Protein AF-A0A952NH48-F1 (afdb_monomer)

Structure (mmCI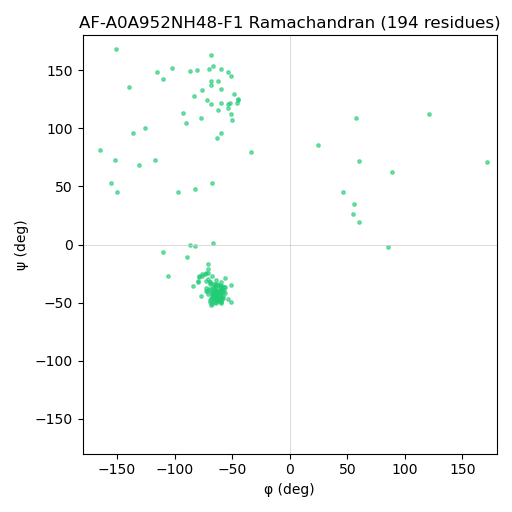F, N/CA/C/O backbone):
data_AF-A0A952NH48-F1
#
_entry.id   AF-A0A952NH48-F1
#
loop_
_atom_site.group_PDB
_atom_site.id
_atom_site.type_symbol
_atom_site.label_atom_id
_atom_site.label_alt_id
_atom_site.label_comp_id
_atom_site.label_asym_id
_atom_site.label_entity_id
_atom_site.label_seq_id
_atom_site.pdbx_PDB_ins_code
_atom_site.Cartn_x
_atom_site.Cartn_y
_atom_site.Cartn_z
_atom_site.occupancy
_atom_site.B_iso_or_equiv
_atom_site.auth_seq_id
_atom_site.auth_comp_id
_atom_site.auth_asym_id
_atom_site.auth_atom_id
_atom_site.pdbx_PDB_model_num
ATOM 1 N N . MET A 1 1 ? -17.814 6.446 13.436 1.00 57.69 1 MET A N 1
ATOM 2 C CA . MET A 1 1 ? -18.203 5.306 14.294 1.00 57.69 1 MET A CA 1
ATOM 3 C C . MET A 1 1 ? -19.293 5.767 15.242 1.00 57.69 1 MET A C 1
ATOM 5 O O . MET A 1 1 ? -19.212 6.907 15.683 1.00 57.69 1 MET A O 1
ATOM 9 N N . SER A 1 2 ? -20.298 4.937 15.534 1.00 69.94 2 SER A N 1
ATOM 10 C CA . SER A 1 2 ? -21.244 5.240 16.615 1.00 69.94 2 SER A CA 1
ATOM 11 C C . SER A 1 2 ? -20.518 5.140 17.962 1.00 69.94 2 SER A C 1
ATOM 13 O O . SER A 1 2 ? -19.718 4.223 18.162 1.00 69.94 2 SER A O 1
ATOM 15 N N . GLY A 1 3 ? -20.757 6.090 18.874 1.00 77.12 3 GLY A N 1
ATOM 16 C CA . GLY A 1 3 ? -20.139 6.093 20.211 1.00 77.12 3 GLY A CA 1
ATOM 17 C C . GLY A 1 3 ? -20.407 4.803 20.995 1.00 77.12 3 GLY A C 1
ATOM 18 O O . GLY A 1 3 ? -19.547 4.331 21.727 1.00 77.12 3 GLY A O 1
ATOM 19 N N . GLU A 1 4 ? -21.539 4.163 20.716 1.00 81.00 4 GLU A N 1
ATOM 20 C CA . GLU A 1 4 ? -21.985 2.919 21.339 1.00 81.00 4 GLU A CA 1
ATOM 21 C C . GLU A 1 4 ? -21.010 1.741 21.147 1.00 81.00 4 GLU A C 1
ATOM 23 O O . GLU A 1 4 ? -20.762 0.982 22.081 1.00 81.00 4 GLU A O 1
ATOM 28 N N . ARG A 1 5 ? -20.385 1.606 19.965 1.00 79.12 5 ARG A N 1
ATOM 29 C CA . ARG A 1 5 ? -19.392 0.538 19.710 1.00 79.12 5 ARG A CA 1
ATOM 30 C C . ARG A 1 5 ? -18.133 0.724 20.546 1.00 79.12 5 ARG A C 1
ATOM 32 O O . ARG A 1 5 ? -17.582 -0.231 21.083 1.00 79.12 5 ARG A O 1
ATOM 39 N N . ARG A 1 6 ? -17.690 1.976 20.675 1.00 78.25 6 ARG A N 1
ATOM 40 C CA . ARG A 1 6 ? -16.521 2.336 21.481 1.00 78.25 6 ARG A CA 1
ATOM 41 C C . ARG A 1 6 ? -16.764 2.018 22.957 1.00 78.25 6 ARG A C 1
ATOM 43 O O . ARG A 1 6 ? -15.888 1.461 23.612 1.00 78.25 6 ARG A O 1
ATOM 50 N N . GLU A 1 7 ? -17.953 2.328 23.467 1.00 78.31 7 GLU A N 1
ATOM 51 C CA . GLU A 1 7 ? -18.324 2.032 24.855 1.00 78.31 7 GLU A CA 1
ATOM 52 C C . GLU A 1 7 ? -18.377 0.523 25.137 1.00 78.31 7 GLU A C 1
ATOM 54 O O . GLU A 1 7 ? -17.861 0.074 26.162 1.00 78.31 7 GLU A O 1
ATOM 59 N N . ARG A 1 8 ? -18.905 -0.292 24.215 1.00 78.94 8 ARG A N 1
ATOM 60 C CA . ARG A 1 8 ? -18.885 -1.764 24.348 1.00 78.94 8 ARG A CA 1
ATOM 61 C C . ARG A 1 8 ? -17.469 -2.350 24.351 1.00 78.94 8 ARG A C 1
ATOM 63 O O . ARG A 1 8 ? -17.152 -3.223 25.161 1.00 78.94 8 ARG A O 1
ATOM 70 N N . PHE A 1 9 ? -16.588 -1.823 23.503 1.00 76.31 9 PHE A N 1
ATOM 71 C CA . PHE A 1 9 ? -15.183 -2.231 23.471 1.00 76.31 9 PHE A CA 1
ATOM 72 C C . PHE A 1 9 ? -14.482 -1.933 24.808 1.00 76.31 9 PHE A C 1
ATOM 74 O O . PHE A 1 9 ? -13.845 -2.805 25.398 1.00 76.31 9 PHE A O 1
ATOM 81 N N . LEU A 1 10 ? -14.662 -0.720 25.340 1.00 77.81 10 LEU A N 1
ATOM 82 C CA . LEU A 1 10 ? -14.049 -0.302 26.606 1.00 77.81 10 LEU A CA 1
ATOM 83 C C . LEU A 1 10 ? -14.627 -1.034 27.824 1.00 77.81 10 LEU A C 1
ATOM 85 O O . LEU A 1 10 ? -13.881 -1.401 28.732 1.00 77.81 10 LEU A O 1
ATOM 89 N N . THR A 1 11 ? -15.937 -1.290 27.850 1.00 79.44 11 THR A N 1
ATOM 90 C CA . THR A 1 11 ? -16.575 -2.053 28.941 1.00 79.44 11 THR A CA 1
ATOM 91 C C . THR A 1 11 ? -16.072 -3.493 29.000 1.00 79.44 11 THR A C 1
ATOM 93 O O . THR A 1 11 ? -15.856 -4.021 30.093 1.00 79.44 11 THR A O 1
ATOM 96 N N . THR A 1 12 ? -15.786 -4.103 27.848 1.00 73.75 12 THR A N 1
ATOM 97 C CA . THR A 1 12 ? -15.197 -5.449 27.763 1.00 73.75 12 THR A CA 1
ATOM 98 C C . THR A 1 12 ? -13.788 -5.512 28.362 1.00 73.75 12 THR A C 1
ATOM 100 O O . THR A 1 12 ? -13.406 -6.539 28.932 1.00 73.75 12 THR A O 1
ATOM 103 N N . LEU A 1 13 ? -13.039 -4.407 28.296 1.00 70.19 13 LEU A N 1
ATOM 104 C CA . LEU A 1 13 ? -11.667 -4.292 28.797 1.00 70.19 13 LEU A CA 1
ATOM 105 C C . LEU A 1 13 ? -11.558 -3.914 30.281 1.00 70.19 13 LEU A C 1
ATOM 107 O O . LEU A 1 13 ? -10.442 -3.816 30.777 1.00 70.19 13 LEU A O 1
ATOM 111 N N . LYS A 1 14 ? -12.695 -3.725 30.972 1.00 63.16 14 LYS A N 1
ATOM 112 C CA . LYS A 1 14 ? -12.858 -3.503 32.424 1.00 63.16 14 LYS A CA 1
ATOM 113 C C . LYS A 1 14 ? -11.607 -2.919 33.106 1.00 63.16 14 LYS A C 1
ATOM 115 O O . LYS A 1 14 ? -10.785 -3.645 33.654 1.00 63.16 14 LYS A O 1
ATOM 120 N N . ALA A 1 15 ? -11.496 -1.591 33.076 1.00 55.41 15 ALA A N 1
ATOM 121 C CA . ALA A 1 15 ? -10.357 -0.833 33.588 1.00 55.41 15 ALA A CA 1
ATOM 122 C C . ALA A 1 15 ? -10.101 -1.064 35.092 1.00 55.41 15 ALA A C 1
ATOM 124 O O . ALA A 1 15 ? -10.692 -0.401 35.944 1.00 55.41 15 ALA A O 1
ATOM 125 N N . ALA A 1 16 ? -9.192 -1.982 35.419 1.00 56.06 16 ALA A N 1
ATOM 126 C CA . ALA A 1 16 ? -8.424 -1.916 36.658 1.00 56.06 16 ALA A CA 1
ATOM 127 C C . ALA A 1 16 ? -7.270 -0.920 36.454 1.00 56.06 16 ALA A C 1
ATOM 129 O O . ALA A 1 16 ? -6.847 -0.715 35.325 1.00 56.06 16 ALA A O 1
ATOM 130 N N . GLU A 1 17 ? -6.823 -0.251 37.515 1.00 64.19 17 GLU A N 1
ATOM 131 C CA . GLU A 1 17 ? -5.831 0.840 37.570 1.00 64.19 17 GLU A CA 1
ATOM 132 C C . GLU A 1 17 ? -4.680 0.785 36.535 1.00 64.19 17 GLU A C 1
ATOM 134 O O . GLU A 1 17 ? -3.556 0.407 36.843 1.00 64.19 17 GLU A O 1
ATOM 139 N N . MET A 1 18 ? -4.942 1.213 35.295 1.00 74.69 18 MET A N 1
ATOM 140 C CA . MET A 1 18 ? -3.908 1.260 34.256 1.00 74.69 18 MET A CA 1
ATOM 141 C C . MET A 1 18 ? -3.131 2.579 34.301 1.00 74.69 18 MET A C 1
ATOM 143 O O . MET A 1 18 ? -3.742 3.616 34.616 1.00 74.69 18 MET A O 1
ATOM 147 N N . PRO A 1 19 ? -1.841 2.573 33.907 1.00 84.00 19 PRO A N 1
ATOM 148 C CA . PRO A 1 19 ? -1.060 3.788 33.706 1.00 84.00 19 PRO A CA 1
ATOM 149 C C . PRO A 1 19 ? -1.759 4.770 32.746 1.00 84.00 19 PRO A C 1
ATOM 151 O O . PRO A 1 19 ? -2.456 4.341 31.820 1.00 84.00 19 PRO A O 1
ATOM 154 N N . PRO A 1 20 ? -1.577 6.092 32.921 1.00 85.00 20 PRO A N 1
ATOM 155 C CA . PRO A 1 20 ? -2.252 7.103 32.103 1.00 85.00 20 PRO A CA 1
ATOM 156 C C . PRO A 1 20 ? -1.936 6.971 30.606 1.00 85.00 20 PRO A C 1
ATOM 158 O O . PRO A 1 20 ? -2.824 7.164 29.776 1.00 85.00 20 PRO A O 1
ATOM 161 N N . ASP A 1 21 ? -0.710 6.583 30.256 1.00 87.44 21 ASP A N 1
ATOM 162 C CA . ASP A 1 21 ? -0.301 6.388 28.860 1.00 87.44 21 ASP A CA 1
ATOM 163 C C . ASP A 1 21 ? -0.969 5.162 28.231 1.00 87.44 21 ASP A C 1
ATOM 165 O O . ASP A 1 21 ? -1.420 5.209 27.087 1.00 87.44 21 ASP A O 1
ATOM 169 N N . THR A 1 22 ? -1.119 4.084 29.001 1.00 85.69 22 THR A N 1
ATOM 170 C CA . THR A 1 22 ? -1.831 2.880 28.567 1.00 85.69 22 THR A CA 1
ATOM 171 C C . THR A 1 22 ? -3.310 3.178 28.337 1.00 85.69 22 THR A C 1
ATOM 173 O O . THR A 1 22 ? -3.876 2.732 27.344 1.00 85.69 22 THR A O 1
ATOM 176 N N . ARG A 1 23 ? -3.937 4.002 29.190 1.00 84.88 23 ARG A N 1
ATOM 177 C CA . ARG A 1 23 ? -5.329 4.439 28.980 1.00 84.88 23 ARG A CA 1
ATOM 178 C C . ARG A 1 23 ? -5.497 5.222 27.683 1.00 84.88 23 ARG A C 1
ATOM 180 O O . ARG A 1 23 ? -6.436 4.948 26.945 1.00 84.88 23 ARG A O 1
ATOM 187 N N . ARG A 1 24 ? -4.583 6.150 27.382 1.00 88.06 24 ARG A N 1
ATOM 188 C CA . ARG A 1 24 ? -4.604 6.901 26.115 1.00 88.06 24 ARG A CA 1
ATOM 189 C C . ARG A 1 24 ? -4.501 5.971 24.913 1.00 88.06 24 ARG A C 1
ATOM 191 O O . ARG A 1 24 ? -5.313 6.076 24.002 1.00 88.06 24 ARG A O 1
ATOM 198 N N . LEU A 1 25 ? -3.573 5.015 24.952 1.00 89.12 25 LEU A N 1
ATOM 199 C CA . LEU A 1 25 ? -3.439 4.018 23.891 1.00 89.12 25 LEU A CA 1
ATOM 200 C C . LEU A 1 25 ? -4.721 3.187 23.726 1.00 89.12 25 LEU A C 1
ATOM 202 O O . LEU A 1 25 ? -5.163 2.947 22.608 1.00 89.12 25 LEU A O 1
ATOM 206 N N . LEU A 1 26 ? -5.352 2.767 24.824 1.00 87.06 26 LEU A N 1
ATOM 207 C CA . LEU A 1 26 ? -6.620 2.037 24.765 1.00 87.06 26 LEU A CA 1
ATOM 208 C C . LEU A 1 26 ? -7.760 2.881 24.204 1.00 87.06 26 LEU A C 1
ATOM 210 O O . LEU A 1 26 ? -8.604 2.359 23.480 1.00 87.06 26 LEU A O 1
ATOM 214 N N . GLU A 1 27 ? -7.796 4.176 24.506 1.00 88.38 27 GLU A N 1
ATOM 215 C CA . GLU A 1 27 ? -8.758 5.090 23.904 1.00 88.38 27 GLU A CA 1
ATOM 216 C C . GLU A 1 27 ? -8.534 5.223 22.396 1.00 88.38 27 GLU A C 1
ATOM 218 O O . GLU A 1 27 ? -9.507 5.141 21.643 1.00 88.38 27 GLU A O 1
ATOM 223 N N . GLU A 1 28 ? -7.281 5.352 21.955 1.00 90.12 28 GLU A N 1
ATOM 224 C CA . GLU A 1 28 ? -6.901 5.380 20.538 1.00 90.12 28 GLU A CA 1
ATOM 225 C C . GLU A 1 28 ? -7.309 4.087 19.824 1.00 90.12 28 GLU A C 1
ATOM 227 O O . GLU A 1 28 ? -8.022 4.140 18.820 1.00 90.12 28 GLU A O 1
ATOM 232 N N . ILE A 1 29 ? -6.958 2.926 20.388 1.00 90.88 29 ILE A N 1
ATOM 233 C CA . ILE A 1 29 ? -7.359 1.614 19.864 1.00 90.88 29 ILE A CA 1
ATOM 234 C C . ILE A 1 29 ? -8.887 1.516 19.835 1.00 90.88 29 ILE A C 1
ATOM 236 O O . ILE A 1 29 ? -9.468 1.200 18.804 1.00 90.88 29 ILE A O 1
ATOM 240 N N . SER A 1 30 ? -9.587 1.864 20.916 1.00 88.38 30 SER A N 1
ATOM 241 C CA . SER A 1 30 ? -11.056 1.801 20.953 1.00 88.38 30 SER A CA 1
ATOM 242 C C . SER A 1 30 ? -11.713 2.684 19.886 1.00 88.38 30 SER A C 1
ATOM 244 O O . SER A 1 30 ? -12.761 2.324 19.349 1.00 88.38 30 SER A O 1
ATOM 246 N N . ALA A 1 31 ? -11.096 3.816 19.541 1.00 88.69 31 ALA A N 1
ATOM 247 C CA . ALA A 1 31 ? -11.587 4.725 18.515 1.00 88.69 31 ALA A CA 1
ATOM 248 C C . ALA A 1 31 ? -11.249 4.257 17.087 1.00 88.69 31 ALA A C 1
ATOM 250 O O . ALA A 1 31 ? -12.022 4.536 16.170 1.00 88.69 31 ALA A O 1
ATOM 251 N N . GLY A 1 32 ? -10.121 3.561 16.902 1.00 89.38 32 GLY A N 1
ATOM 252 C CA . GLY A 1 32 ? -9.565 3.186 15.597 1.00 89.38 32 GLY A CA 1
ATOM 253 C C . GLY A 1 32 ? -9.610 1.697 15.239 1.00 89.38 32 GLY A C 1
ATOM 254 O O . GLY A 1 32 ? -9.320 1.352 14.100 1.00 89.38 32 GLY A O 1
ATOM 255 N N . HIS A 1 33 ? -10.010 0.807 16.150 1.00 90.12 33 HIS A N 1
ATOM 256 C CA . HIS A 1 33 ? -9.808 -0.640 16.004 1.00 90.12 33 HIS A CA 1
ATOM 257 C C . HIS A 1 33 ? -10.410 -1.243 14.727 1.00 90.12 33 HIS A C 1
ATOM 259 O O . HIS A 1 33 ? -9.801 -2.100 14.094 1.00 90.12 33 HIS A O 1
ATOM 265 N N . LEU A 1 34 ? -11.601 -0.798 14.310 1.00 90.62 34 LEU A N 1
ATOM 266 C CA . LEU A 1 34 ? -12.203 -1.268 13.058 1.00 90.62 34 LEU A CA 1
ATOM 267 C C . LEU A 1 34 ? -11.438 -0.768 11.828 1.00 90.62 34 LEU A C 1
ATOM 269 O O . LEU A 1 34 ? -11.374 -1.485 10.830 1.00 90.62 34 LEU A O 1
ATOM 273 N N . ASP A 1 35 ? -10.871 0.438 11.880 1.00 90.19 35 ASP A N 1
ATOM 274 C CA . ASP A 1 35 ? -10.038 0.965 10.795 1.00 90.19 35 ASP A CA 1
ATOM 275 C C . ASP A 1 35 ? -8.755 0.134 10.681 1.00 90.19 35 ASP A C 1
ATOM 277 O O . ASP A 1 35 ? -8.440 -0.340 9.593 1.00 90.19 35 ASP A O 1
ATOM 281 N N . ASP A 1 36 ? -8.096 -0.165 11.804 1.00 90.75 36 ASP A N 1
ATOM 282 C CA . ASP A 1 36 ? -6.898 -1.015 11.841 1.00 90.75 36 ASP A CA 1
ATOM 283 C C . ASP A 1 36 ? -7.150 -2.400 11.222 1.00 90.75 36 ASP A C 1
ATOM 285 O O . ASP A 1 36 ? -6.339 -2.901 10.439 1.00 90.75 36 ASP A O 1
ATOM 289 N N . LEU A 1 37 ? -8.305 -3.007 11.518 1.00 89.94 37 LEU A N 1
ATOM 290 C CA . LEU A 1 37 ? -8.676 -4.317 10.979 1.00 89.94 37 LEU A CA 1
ATOM 291 C C . LEU A 1 37 ? -9.046 -4.252 9.487 1.00 89.94 37 LEU A C 1
ATOM 293 O O . LEU A 1 37 ? -8.689 -5.142 8.717 1.00 89.94 37 LEU A O 1
ATOM 297 N N . THR A 1 38 ? -9.767 -3.218 9.045 1.00 87.88 38 THR A N 1
ATOM 298 C CA . THR A 1 38 ? -10.433 -3.236 7.727 1.00 87.88 38 THR A CA 1
ATOM 299 C C . THR A 1 38 ? -9.763 -2.378 6.653 1.00 87.88 38 THR A C 1
ATOM 301 O O . THR A 1 38 ? -9.842 -2.709 5.464 1.00 87.88 38 THR A O 1
ATOM 304 N N . ARG A 1 39 ? -9.051 -1.305 7.018 1.00 83.19 39 ARG A N 1
ATOM 305 C CA . ARG A 1 39 ? -8.525 -0.304 6.072 1.00 83.19 39 ARG A CA 1
ATOM 306 C C . ARG A 1 39 ? -7.554 -0.883 5.054 1.00 83.19 39 ARG A C 1
ATOM 308 O O . ARG A 1 39 ? -7.591 -0.514 3.878 1.00 83.19 39 ARG A O 1
ATOM 315 N N . HIS A 1 40 ? -6.697 -1.805 5.482 1.00 79.06 40 HIS A N 1
ATOM 316 C CA . HIS A 1 40 ? -5.682 -2.416 4.620 1.00 79.06 40 HIS A CA 1
ATOM 317 C C . HIS A 1 40 ? -6.268 -3.402 3.606 1.00 79.06 40 HIS A C 1
ATOM 319 O O . HIS A 1 40 ? -5.694 -3.609 2.535 1.00 79.06 40 HIS A O 1
ATOM 325 N N . LEU A 1 41 ? -7.433 -3.966 3.916 1.00 77.25 41 LEU A N 1
ATOM 326 C CA . LEU A 1 41 ? -8.074 -4.983 3.097 1.00 77.25 41 LEU A CA 1
ATOM 327 C C . LEU A 1 41 ? -8.736 -4.387 1.850 1.00 77.25 41 LEU A C 1
ATOM 329 O O . LEU A 1 41 ? -8.855 -5.059 0.829 1.00 77.25 41 LEU A O 1
ATOM 333 N N . GLY A 1 42 ? -9.158 -3.117 1.900 1.00 72.31 42 GLY A N 1
ATOM 334 C CA . GLY A 1 42 ? -9.993 -2.532 0.844 1.00 72.31 42 GLY A CA 1
ATOM 335 C C . GLY A 1 42 ? -11.331 -3.267 0.673 1.00 72.31 42 GLY A C 1
ATOM 336 O O . GLY A 1 42 ? -11.956 -3.174 -0.383 1.00 72.31 42 GLY A O 1
ATOM 337 N N . LEU A 1 43 ? -11.732 -4.013 1.703 1.00 76.50 43 LEU A N 1
ATOM 338 C CA . LEU A 1 43 ? -12.936 -4.825 1.775 1.00 76.50 43 LEU A CA 1
ATOM 339 C C . LEU A 1 43 ? -13.997 -4.092 2.597 1.00 76.50 43 LEU A C 1
ATOM 341 O O . LEU A 1 43 ? -13.670 -3.293 3.475 1.00 76.50 43 LEU A O 1
ATOM 345 N N . ARG A 1 44 ? -15.273 -4.357 2.307 1.00 78.50 44 ARG A N 1
ATOM 346 C CA . ARG A 1 44 ? -16.401 -3.867 3.106 1.00 78.50 44 ARG A CA 1
ATOM 347 C C . ARG A 1 44 ? -17.032 -5.044 3.835 1.00 78.50 44 ARG A C 1
ATOM 349 O O . ARG A 1 44 ? -17.108 -6.140 3.289 1.00 78.50 44 ARG A O 1
ATOM 356 N N . PHE A 1 45 ? -17.466 -4.800 5.060 1.00 84.81 45 PHE A N 1
ATOM 357 C CA . PHE A 1 45 ? -18.194 -5.759 5.882 1.00 84.81 45 PHE A CA 1
ATOM 358 C C . PHE A 1 45 ? -19.603 -5.221 6.116 1.00 84.81 45 PHE A C 1
ATOM 360 O O . PHE A 1 45 ? -19.789 -3.998 6.175 1.00 84.81 45 PHE A O 1
ATOM 367 N N . ALA A 1 46 ? -20.578 -6.120 6.244 1.00 84.44 46 ALA A N 1
ATOM 368 C CA . ALA A 1 46 ? -21.943 -5.742 6.576 1.00 84.44 46 ALA A CA 1
ATOM 369 C C . ALA A 1 46 ? -21.973 -5.009 7.927 1.00 84.44 46 ALA A C 1
ATOM 371 O O . ALA A 1 46 ? -21.148 -5.257 8.808 1.00 84.44 46 ALA A O 1
ATOM 372 N N . ALA A 1 47 ? -22.940 -4.109 8.124 1.00 82.12 47 ALA A N 1
ATOM 373 C CA . ALA A 1 47 ? -23.017 -3.324 9.357 1.00 82.12 47 ALA A CA 1
ATOM 374 C C . ALA A 1 47 ? -23.102 -4.201 10.621 1.00 82.12 47 ALA A C 1
ATOM 376 O O . ALA A 1 47 ? -22.472 -3.848 11.616 1.00 82.12 47 ALA A O 1
ATOM 377 N N . GLY A 1 48 ? -23.814 -5.336 10.546 1.00 82.06 48 GLY A N 1
ATOM 378 C CA . GLY A 1 48 ? -23.918 -6.316 11.633 1.00 82.06 48 GLY A CA 1
ATOM 379 C C . GLY A 1 48 ? -22.644 -7.138 11.855 1.00 82.06 48 GLY A C 1
ATOM 380 O O . GLY A 1 48 ? -22.317 -7.451 12.997 1.00 82.06 48 GLY A O 1
ATOM 381 N N . ASP A 1 49 ? -21.869 -7.407 10.800 1.00 87.38 49 ASP A N 1
ATOM 382 C CA . ASP A 1 49 ? -20.569 -8.078 10.928 1.00 87.38 49 ASP A CA 1
ATOM 383 C C . ASP A 1 49 ? -19.547 -7.174 11.617 1.00 87.38 49 ASP A C 1
ATOM 385 O O . ASP A 1 49 ? -18.698 -7.662 12.351 1.00 87.38 49 ASP A O 1
ATOM 389 N N . LEU A 1 50 ? -19.631 -5.852 11.423 1.00 87.88 50 LEU A N 1
ATOM 390 C CA . LEU A 1 50 ? -18.742 -4.898 12.094 1.00 87.88 50 LEU A CA 1
ATOM 391 C C . LEU A 1 50 ? -18.941 -4.872 13.613 1.00 87.88 50 LEU A C 1
ATOM 393 O O . LEU A 1 50 ? -17.973 -4.653 14.338 1.00 87.88 50 LEU A O 1
ATOM 397 N N . ASP A 1 51 ? -20.169 -5.077 14.091 1.00 88.12 51 ASP A N 1
ATOM 398 C CA . ASP A 1 51 ? -20.449 -5.184 15.526 1.00 88.12 51 ASP A CA 1
ATOM 399 C C . ASP A 1 51 ? -19.851 -6.480 16.091 1.00 88.12 51 ASP A C 1
ATOM 401 O O . ASP A 1 51 ? -19.057 -6.436 17.028 1.00 88.12 51 ASP A O 1
ATOM 405 N N . ALA A 1 52 ? -20.115 -7.618 15.441 1.00 89.69 52 ALA A N 1
ATOM 406 C CA . ALA A 1 52 ? -19.540 -8.905 15.831 1.00 89.69 52 ALA A CA 1
ATOM 407 C C . ALA A 1 52 ? -18.000 -8.926 15.743 1.00 89.69 52 ALA A C 1
ATOM 409 O O . ALA A 1 52 ? -17.330 -9.546 16.571 1.00 89.69 52 ALA A O 1
ATOM 410 N N . LEU A 1 53 ? -17.428 -8.225 14.761 1.00 91.25 53 LEU A N 1
ATOM 411 C CA . LEU A 1 53 ? -15.988 -8.056 14.602 1.00 91.25 53 LEU A CA 1
ATOM 412 C C . LEU A 1 53 ? -15.391 -7.221 15.739 1.00 91.25 53 LEU A C 1
ATOM 414 O O . LEU A 1 53 ? -14.332 -7.574 16.253 1.00 91.25 53 LEU A O 1
ATOM 418 N N . SER A 1 54 ? -16.062 -6.135 16.133 1.00 90.56 54 SER A N 1
ATOM 419 C CA . SER A 1 54 ? -15.658 -5.292 17.265 1.00 90.56 54 SER A CA 1
ATOM 420 C C . SER A 1 54 ? -15.646 -6.094 18.568 1.00 90.56 54 SER A C 1
ATOM 422 O O . SER A 1 54 ? -14.638 -6.097 19.279 1.00 90.56 54 SER A O 1
ATOM 424 N N . ASP A 1 55 ? -16.711 -6.857 18.825 1.00 90.00 55 ASP A N 1
ATOM 425 C CA . ASP A 1 55 ? -16.834 -7.700 20.015 1.00 90.00 55 ASP A CA 1
ATOM 426 C C . ASP A 1 55 ? -15.767 -8.807 20.032 1.00 90.00 55 ASP A C 1
ATOM 428 O O . ASP A 1 55 ? -15.114 -9.042 21.055 1.00 90.00 55 ASP A O 1
ATOM 432 N N . ARG A 1 56 ? -15.525 -9.461 18.885 1.00 92.25 56 ARG A N 1
ATOM 433 C CA . ARG A 1 56 ? -14.476 -10.481 18.773 1.00 92.25 56 ARG A CA 1
ATOM 434 C C . ARG A 1 56 ? -13.090 -9.881 18.974 1.00 92.25 56 ARG A C 1
ATOM 436 O O . ARG A 1 56 ? -12.300 -10.456 19.714 1.00 92.25 56 ARG A O 1
ATOM 443 N N . ALA A 1 57 ? -12.804 -8.726 18.376 1.00 92.88 57 ALA A N 1
ATOM 444 C CA . ALA A 1 57 ? -11.528 -8.040 18.539 1.00 92.88 57 ALA A CA 1
ATOM 445 C C . ALA A 1 57 ? -11.276 -7.643 20.000 1.00 92.88 57 ALA A C 1
ATOM 447 O O . ALA A 1 57 ? -10.163 -7.821 20.489 1.00 92.88 57 ALA A O 1
ATOM 448 N N . ALA A 1 58 ? -12.300 -7.165 20.715 1.00 90.31 58 ALA A N 1
ATOM 449 C CA . ALA A 1 58 ? -12.200 -6.853 22.140 1.00 90.31 58 ALA A CA 1
ATOM 450 C C . ALA A 1 58 ? -11.863 -8.098 22.979 1.00 90.31 58 ALA A C 1
ATOM 452 O O . ALA A 1 58 ? -11.025 -8.035 23.879 1.00 90.31 58 ALA A O 1
ATOM 453 N N . LEU A 1 59 ? -12.491 -9.236 22.668 1.00 91.00 59 LEU A N 1
ATOM 454 C CA . LEU A 1 59 ? -12.259 -10.505 23.356 1.00 91.00 59 LEU A CA 1
ATOM 455 C C . LEU A 1 59 ? -10.850 -11.053 23.092 1.00 91.00 59 LEU A C 1
ATOM 457 O O . LEU A 1 59 ? -10.125 -11.350 24.037 1.00 91.00 59 LEU A O 1
ATOM 461 N N . GLU A 1 60 ? -10.445 -11.107 21.826 1.00 92.12 60 GLU A N 1
ATOM 462 C CA . GLU A 1 60 ? -9.113 -11.536 21.382 1.00 92.12 60 GLU A CA 1
ATOM 463 C C . GLU A 1 60 ? -8.003 -10.648 21.958 1.00 92.12 60 GLU A C 1
ATOM 465 O O . GLU A 1 60 ? -6.913 -11.122 22.290 1.00 92.12 60 GLU A O 1
ATOM 470 N N . PHE A 1 61 ? -8.275 -9.349 22.086 1.00 92.56 61 PHE A N 1
ATOM 471 C CA . PHE A 1 61 ? -7.356 -8.405 22.699 1.00 92.56 61 PHE A CA 1
ATOM 472 C C . PHE A 1 61 ? -7.233 -8.648 24.201 1.00 92.56 61 PHE A C 1
ATOM 474 O O . PHE A 1 61 ? -6.121 -8.785 24.703 1.00 92.56 61 PHE A O 1
ATOM 481 N N . ARG A 1 62 ? -8.360 -8.802 24.905 1.00 88.88 62 ARG A N 1
ATOM 482 C CA . ARG A 1 62 ? -8.381 -9.116 26.338 1.00 88.88 62 ARG A CA 1
ATOM 483 C C . ARG A 1 62 ? -7.648 -10.417 26.664 1.00 88.88 62 ARG A C 1
ATOM 485 O O . ARG A 1 62 ? -6.947 -10.467 27.664 1.00 88.88 62 ARG A O 1
ATOM 492 N N . GLU A 1 63 ? -7.801 -11.452 25.841 1.00 90.00 63 GLU A N 1
ATOM 493 C CA . GLU A 1 63 ? -7.117 -12.740 26.034 1.00 90.00 63 GLU A CA 1
ATOM 494 C C . GLU A 1 63 ? -5.598 -12.655 25.836 1.00 90.00 63 GLU A C 1
ATOM 496 O O . GLU A 1 63 ? -4.859 -13.437 26.429 1.00 90.00 63 GLU A O 1
ATOM 501 N N . ARG A 1 64 ? -5.121 -11.702 25.025 1.00 91.06 64 ARG A N 1
ATOM 502 C CA . ARG A 1 64 ? -3.687 -11.480 24.780 1.00 91.06 64 ARG A CA 1
ATOM 503 C C . ARG A 1 64 ? -3.038 -10.515 25.766 1.00 91.06 64 ARG A C 1
ATOM 505 O O . ARG A 1 64 ? -1.814 -10.406 25.767 1.00 91.06 64 ARG A O 1
ATOM 512 N N . LEU A 1 65 ? -3.817 -9.817 26.592 1.00 88.62 65 LEU A N 1
ATOM 513 C CA . LEU A 1 65 ? -3.255 -8.964 27.630 1.00 88.62 65 LEU A CA 1
ATOM 514 C C . LEU A 1 65 ? -2.662 -9.836 28.750 1.00 88.62 65 LEU A C 1
ATOM 516 O O . LEU A 1 65 ? -3.376 -10.654 29.329 1.00 88.62 65 LEU A O 1
ATOM 520 N N . PRO A 1 66 ? -1.372 -9.667 29.089 1.00 82.19 66 PRO A N 1
ATOM 521 C CA . PRO A 1 66 ? -0.698 -10.520 30.070 1.00 82.19 66 PRO A CA 1
ATOM 522 C C . PRO A 1 66 ? -1.173 -10.268 31.506 1.00 82.19 66 PRO A C 1
ATOM 524 O O . PRO A 1 66 ? -0.999 -11.117 32.380 1.00 82.19 66 PRO A O 1
ATOM 527 N N . SER A 1 67 ? -1.756 -9.098 31.774 1.00 80.25 67 SER A N 1
ATOM 528 C CA . SER A 1 67 ? -2.230 -8.709 33.098 1.00 80.25 67 SER A CA 1
ATOM 529 C C . SER A 1 67 ? -3.418 -7.747 33.012 1.00 80.25 67 SER A C 1
ATOM 531 O O . SER A 1 67 ? -3.726 -7.199 31.954 1.00 80.25 67 SER A O 1
ATOM 533 N N . ALA A 1 68 ? -4.082 -7.520 34.149 1.00 75.19 68 ALA A N 1
ATOM 534 C CA . ALA A 1 68 ? -5.174 -6.550 34.265 1.00 75.19 68 ALA A CA 1
ATOM 535 C C . ALA A 1 68 ? -4.704 -5.081 34.191 1.00 75.19 68 ALA A C 1
ATOM 537 O O . ALA A 1 68 ? -5.525 -4.192 33.972 1.00 75.19 68 ALA A O 1
ATOM 538 N N . ALA A 1 69 ? -3.404 -4.829 34.372 1.00 80.06 69 ALA A N 1
ATOM 539 C CA . ALA A 1 69 ? -2.780 -3.512 34.286 1.00 80.06 69 ALA A CA 1
ATOM 540 C C . ALA A 1 69 ? -1.534 -3.600 33.385 1.00 80.06 69 ALA A C 1
ATOM 542 O O . ALA A 1 69 ? -0.407 -3.533 33.882 1.00 80.06 69 ALA A O 1
ATOM 543 N N . PRO A 1 70 ? -1.727 -3.819 32.072 1.00 83.62 70 PRO A N 1
ATOM 544 C CA . PRO A 1 70 ? -0.624 -4.016 31.146 1.00 83.62 70 PRO A CA 1
ATOM 545 C C . PRO A 1 70 ? 0.196 -2.735 30.997 1.00 83.62 70 PRO A C 1
ATOM 547 O O . PRO A 1 70 ? -0.321 -1.622 31.137 1.00 83.62 70 PRO A O 1
ATOM 550 N N . SER A 1 71 ? 1.473 -2.884 30.662 1.00 89.06 71 SER A N 1
ATOM 551 C CA . SER A 1 71 ? 2.266 -1.745 30.201 1.00 89.06 71 SER A CA 1
ATOM 552 C C . SER A 1 71 ? 1.787 -1.268 28.821 1.00 89.06 71 SER A C 1
ATOM 554 O O . SER A 1 71 ? 1.087 -1.973 28.089 1.00 89.06 71 SER A O 1
ATOM 556 N N . THR A 1 72 ? 2.167 -0.050 28.430 1.00 89.56 72 THR A N 1
ATOM 557 C CA . THR A 1 72 ? 1.833 0.492 27.102 1.00 89.56 72 THR A CA 1
ATOM 558 C C . THR A 1 72 ? 2.380 -0.381 25.969 1.00 89.56 72 THR A C 1
ATOM 560 O O . THR A 1 72 ? 1.697 -0.575 24.964 1.00 89.56 72 THR A O 1
ATOM 563 N N . ASP A 1 73 ? 3.583 -0.935 26.133 1.00 91.06 73 ASP A N 1
ATOM 564 C CA . ASP A 1 73 ? 4.197 -1.797 25.122 1.00 91.06 73 ASP A CA 1
ATOM 565 C C . ASP A 1 73 ? 3.508 -3.163 25.050 1.00 91.06 73 ASP A C 1
ATOM 567 O O . ASP A 1 73 ? 3.216 -3.628 23.951 1.00 91.06 73 ASP A O 1
ATOM 571 N N . GLU A 1 74 ? 3.130 -3.747 26.191 1.00 91.00 74 GLU A N 1
ATOM 572 C CA . GLU A 1 74 ? 2.337 -4.984 26.240 1.00 91.00 74 GLU A CA 1
ATOM 573 C C . GLU A 1 74 ? 0.974 -4.813 25.561 1.00 91.00 74 GLU A C 1
ATOM 575 O O . GLU A 1 74 ? 0.558 -5.655 24.766 1.00 91.00 74 GLU A O 1
ATOM 580 N N . ALA A 1 75 ? 0.283 -3.700 25.825 1.00 90.19 75 ALA A N 1
ATOM 581 C CA . ALA A 1 75 ? -0.989 -3.394 25.180 1.00 90.19 75 ALA A CA 1
ATOM 582 C C . ALA A 1 75 ? -0.824 -3.204 23.662 1.00 90.19 75 ALA A C 1
ATOM 584 O O . ALA A 1 75 ? -1.646 -3.683 22.879 1.00 90.19 75 ALA A O 1
ATOM 585 N N . ARG A 1 76 ? 0.255 -2.550 23.219 1.00 93.25 76 ARG A N 1
ATOM 586 C CA . ARG A 1 76 ? 0.550 -2.385 21.789 1.00 93.25 76 ARG A CA 1
ATOM 587 C C . ARG A 1 76 ? 0.869 -3.719 21.116 1.00 93.25 76 ARG A C 1
ATOM 589 O O . ARG A 1 76 ? 0.386 -3.975 20.011 1.00 93.25 76 ARG A O 1
ATOM 596 N N . GLU A 1 77 ? 1.673 -4.559 21.757 1.00 95.19 77 GLU A N 1
ATOM 597 C CA . GLU A 1 77 ? 2.039 -5.879 21.247 1.00 95.19 77 GLU A CA 1
ATOM 598 C C . GLU A 1 77 ? 0.813 -6.791 21.152 1.00 95.19 77 GLU A C 1
ATOM 600 O O . GLU A 1 77 ? 0.571 -7.384 20.097 1.00 95.19 77 GLU A O 1
ATOM 605 N N . ALA A 1 78 ? -0.018 -6.825 22.197 1.00 94.12 78 ALA A N 1
ATOM 606 C CA . ALA A 1 78 ? -1.268 -7.572 22.201 1.00 94.12 78 ALA A CA 1
ATOM 607 C C . ALA A 1 78 ? -2.193 -7.120 21.060 1.00 94.12 78 ALA A C 1
ATOM 609 O O . ALA A 1 78 ? -2.698 -7.966 20.319 1.00 94.12 78 ALA A O 1
ATOM 610 N N . TRP A 1 79 ? -2.357 -5.807 20.850 1.00 95.25 79 TRP A N 1
ATOM 611 C CA . TRP A 1 79 ? -3.188 -5.274 19.763 1.00 95.25 79 TRP A CA 1
ATOM 612 C C . TRP A 1 79 ? -2.638 -5.640 18.382 1.00 95.25 79 TRP A C 1
ATOM 614 O O . TRP A 1 79 ? -3.365 -6.138 17.522 1.00 95.25 79 TRP A O 1
ATOM 624 N N . THR A 1 80 ? -1.328 -5.486 18.190 1.00 94.88 80 THR A N 1
ATOM 625 C CA . THR A 1 80 ? -0.646 -5.888 16.950 1.00 94.88 80 THR A CA 1
ATOM 626 C C . THR A 1 80 ? -0.839 -7.382 16.678 1.00 94.88 80 THR A C 1
ATOM 628 O O . THR A 1 80 ? -1.067 -7.790 15.537 1.00 94.88 80 THR A O 1
ATOM 631 N N . GLY A 1 81 ? -0.802 -8.203 17.731 1.00 94.88 81 GLY A N 1
ATOM 632 C CA . GLY A 1 81 ? -1.099 -9.628 17.676 1.00 94.88 81 GLY A CA 1
ATOM 633 C C . GLY A 1 81 ? -2.516 -9.920 17.185 1.00 94.88 81 GLY A C 1
ATOM 634 O O . GLY A 1 81 ? -2.673 -10.765 16.307 1.00 94.88 81 GLY A O 1
ATOM 635 N N . VAL A 1 82 ? -3.523 -9.197 17.687 1.00 95.56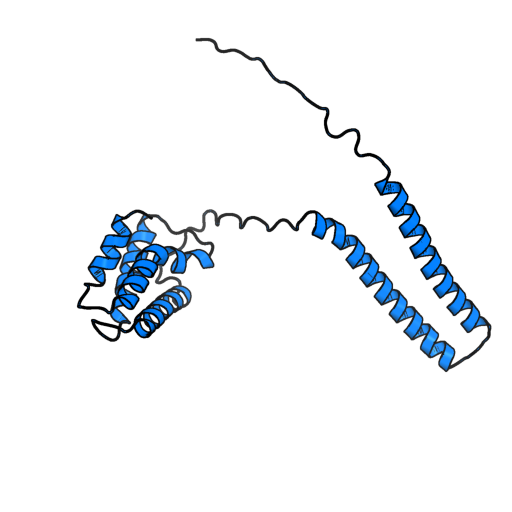 82 VAL A N 1
ATOM 636 C CA . VAL A 1 82 ? -4.925 -9.315 17.243 1.00 95.56 82 VAL A CA 1
ATOM 637 C C . VAL A 1 82 ? -5.073 -8.962 15.766 1.00 95.56 82 VAL A C 1
ATOM 639 O O . VAL A 1 82 ? -5.652 -9.739 15.010 1.00 95.56 82 VAL A O 1
ATOM 642 N N . VAL A 1 83 ? -4.513 -7.829 15.328 1.00 94.38 83 VAL A N 1
ATOM 643 C CA . VAL A 1 83 ? -4.583 -7.404 13.918 1.00 94.38 83 VAL A CA 1
ATOM 644 C C . VAL A 1 83 ? -3.906 -8.43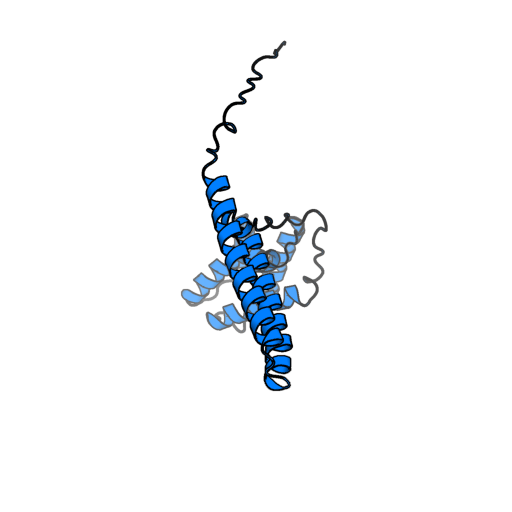2 13.010 1.00 94.38 83 VAL A C 1
ATOM 646 O O . VAL A 1 83 ? -4.459 -8.825 11.982 1.00 94.38 83 VAL A O 1
ATOM 649 N N . ARG A 1 84 ? -2.724 -8.929 13.395 1.00 94.06 84 ARG A N 1
ATOM 650 C CA . ARG A 1 84 ? -2.018 -9.967 12.633 1.00 94.06 84 ARG A CA 1
ATOM 651 C C . ARG A 1 84 ? -2.818 -11.266 12.564 1.00 94.06 84 ARG A C 1
ATOM 653 O O . ARG A 1 84 ? -2.860 -11.891 11.503 1.00 94.06 84 ARG A O 1
ATOM 660 N N . ASP A 1 85 ? -3.427 -11.675 13.673 1.00 94.75 85 ASP A N 1
ATOM 661 C CA . ASP A 1 85 ? -4.248 -12.882 13.752 1.00 94.75 85 ASP A CA 1
ATOM 662 C C . ASP A 1 85 ? -5.476 -12.781 12.845 1.00 94.75 85 ASP A C 1
ATOM 664 O O . ASP A 1 85 ? -5.708 -13.664 12.020 1.00 94.75 85 ASP A O 1
ATOM 668 N N . PHE A 1 86 ? -6.176 -11.647 12.901 1.00 93.94 86 PHE A N 1
ATOM 669 C CA . PHE A 1 86 ? -7.304 -11.346 12.026 1.00 93.94 86 PHE A CA 1
ATOM 670 C C . PHE A 1 86 ? -6.936 -11.487 10.541 1.00 93.94 86 PHE A C 1
ATOM 672 O O . PHE A 1 86 ? -7.643 -12.149 9.777 1.00 93.94 86 PHE A O 1
ATOM 679 N N . LEU A 1 87 ? -5.798 -10.918 10.134 1.00 90.19 87 LEU A N 1
ATOM 680 C CA . LEU A 1 87 ? -5.321 -10.983 8.749 1.00 90.19 87 LEU A CA 1
ATOM 681 C C . LEU A 1 87 ? -4.871 -12.394 8.335 1.00 90.19 87 LEU A C 1
ATOM 683 O O . LEU A 1 87 ? -5.022 -12.770 7.173 1.00 90.19 87 LEU A O 1
ATOM 687 N N . SER A 1 88 ? -4.332 -13.184 9.266 1.00 90.44 88 SER A N 1
ATOM 688 C CA . SER A 1 88 ? -3.782 -14.518 8.977 1.00 90.44 88 SER A CA 1
ATOM 689 C C . SER A 1 88 ? -4.859 -15.611 8.972 1.00 90.44 88 SER A C 1
ATOM 691 O O . SER A 1 88 ? -4.826 -16.516 8.139 1.00 90.44 88 SER A O 1
ATOM 693 N N . ASN A 1 89 ? -5.862 -15.503 9.847 1.00 90.50 89 ASN A N 1
ATOM 694 C CA . ASN A 1 89 ? -6.884 -16.527 10.079 1.00 90.50 89 ASN A CA 1
ATOM 695 C C . ASN A 1 89 ? -8.182 -16.266 9.303 1.00 90.50 89 ASN A C 1
ATOM 697 O O . ASN A 1 89 ? -9.279 -16.379 9.850 1.00 90.50 89 ASN A O 1
ATOM 701 N N . ARG A 1 90 ? -8.070 -15.906 8.015 1.00 84.38 90 ARG A N 1
ATOM 702 C CA . ARG A 1 90 ? -9.218 -15.621 7.126 1.00 84.38 90 ARG A CA 1
ATOM 703 C C . ARG A 1 90 ? -10.273 -14.713 7.782 1.00 84.38 90 ARG A C 1
ATOM 705 O O . ARG A 1 90 ? -11.466 -15.002 7.691 1.00 84.38 90 ARG A O 1
ATOM 712 N N . HIS A 1 91 ? -9.844 -13.640 8.446 1.00 89.06 91 HIS A N 1
ATOM 713 C CA . HIS A 1 91 ? -10.742 -12.673 9.083 1.00 89.06 91 HIS A CA 1
ATOM 714 C C . HIS A 1 91 ? -11.704 -13.321 10.091 1.00 89.06 91 HIS A C 1
ATOM 716 O O . HIS A 1 91 ? -12.865 -12.937 10.158 1.00 89.06 91 HIS A O 1
ATOM 722 N N . TRP A 1 92 ? -11.265 -14.364 10.807 1.00 91.44 92 TRP A N 1
ATOM 723 C CA . TRP A 1 92 ? -12.078 -15.127 11.768 1.00 91.44 92 TRP A CA 1
ATOM 724 C C . TRP A 1 92 ? -13.391 -15.696 11.200 1.00 91.44 92 TRP A C 1
ATOM 726 O O . TRP A 1 92 ? -14.347 -15.925 11.934 1.00 91.44 92 TRP A O 1
ATOM 736 N N . GLY A 1 93 ? -13.449 -15.936 9.885 1.00 86.88 93 GLY A N 1
ATOM 737 C CA . GLY A 1 93 ? -14.647 -16.441 9.210 1.00 86.88 93 GLY A CA 1
ATOM 738 C C . GLY A 1 93 ? -15.646 -15.361 8.787 1.00 86.88 93 GLY A C 1
ATOM 739 O O . GLY A 1 93 ? -16.629 -15.689 8.120 1.00 86.88 93 GLY A O 1
ATOM 740 N N . PHE A 1 94 ? -15.384 -14.083 9.084 1.00 87.50 94 PHE A N 1
ATOM 741 C CA . PHE A 1 94 ? -16.166 -12.978 8.538 1.00 87.50 94 PHE A CA 1
ATOM 742 C C . PHE A 1 94 ? -15.915 -12.871 7.032 1.00 87.50 94 PHE A C 1
ATOM 744 O O . PHE A 1 94 ? -14.782 -12.702 6.572 1.00 87.50 94 PHE A O 1
ATOM 751 N N . THR A 1 95 ? -16.984 -12.995 6.245 1.00 83.56 95 THR A N 1
ATOM 752 C CA . THR A 1 95 ? -16.884 -12.918 4.788 1.00 83.56 95 THR A CA 1
ATOM 753 C C . THR A 1 95 ? -17.134 -11.479 4.356 1.00 83.56 95 THR A C 1
ATOM 755 O O . THR A 1 95 ? -18.255 -11.000 4.494 1.00 83.56 95 THR A O 1
ATOM 758 N N . PRO A 1 96 ? -16.126 -10.779 3.814 1.00 79.69 96 PRO A N 1
ATOM 759 C CA . PRO A 1 96 ? -16.334 -9.434 3.310 1.00 79.69 96 PRO A CA 1
ATOM 760 C C . PRO A 1 96 ? -17.343 -9.465 2.160 1.00 79.69 96 PRO A C 1
ATOM 762 O O . PRO A 1 96 ? -17.307 -10.354 1.300 1.00 79.69 96 PRO A O 1
ATOM 765 N N . GLU A 1 97 ? -18.224 -8.472 2.113 1.00 75.69 97 GLU A N 1
ATOM 766 C CA . GLU A 1 97 ? -19.136 -8.305 0.994 1.00 75.69 97 GLU A CA 1
ATOM 767 C C . GLU A 1 97 ? -18.304 -8.109 -0.280 1.00 75.69 97 GLU A C 1
ATOM 769 O O . GLU A 1 97 ? -17.518 -7.169 -0.411 1.00 75.69 97 GLU A O 1
ATOM 774 N N . LYS A 1 98 ? -18.492 -8.988 -1.272 1.00 61.97 98 LYS A N 1
ATOM 775 C CA . LYS A 1 98 ? -17.863 -8.854 -2.601 1.00 61.97 98 LYS A CA 1
ATOM 776 C C . LYS A 1 98 ? -18.379 -7.632 -3.388 1.00 61.97 98 LYS A C 1
ATOM 778 O O . LYS A 1 98 ? -17.964 -7.410 -4.524 1.00 61.97 98 LYS A O 1
ATOM 783 N N . GLY A 1 99 ? -19.284 -6.844 -2.807 1.00 55.97 99 GLY A N 1
ATOM 784 C CA . GLY A 1 99 ? -19.933 -5.693 -3.418 1.00 55.97 99 GLY A CA 1
ATOM 785 C C . GLY A 1 99 ? -19.165 -4.396 -3.187 1.00 55.97 99 GLY A C 1
ATOM 786 O O . GLY A 1 99 ? -19.235 -3.796 -2.122 1.00 55.97 99 GLY A O 1
ATOM 787 N N . ALA A 1 100 ? -18.486 -3.931 -4.235 1.00 51.94 100 ALA A N 1
ATOM 788 C CA . ALA A 1 100 ? -17.926 -2.586 -4.345 1.00 51.94 100 ALA A CA 1
ATOM 789 C C . ALA A 1 100 ? -16.885 -2.229 -3.270 1.00 51.94 100 ALA A C 1
ATOM 791 O O . ALA A 1 100 ? -17.089 -1.338 -2.442 1.00 51.94 100 ALA A O 1
ATOM 792 N N . ALA A 1 101 ? -15.697 -2.836 -3.376 1.00 56.47 101 ALA A N 1
ATOM 793 C CA . ALA A 1 101 ? -14.487 -2.147 -2.938 1.00 56.47 101 ALA A CA 1
ATOM 794 C C . ALA A 1 101 ? -14.557 -0.702 -3.478 1.00 56.47 101 ALA A C 1
ATOM 796 O O . AL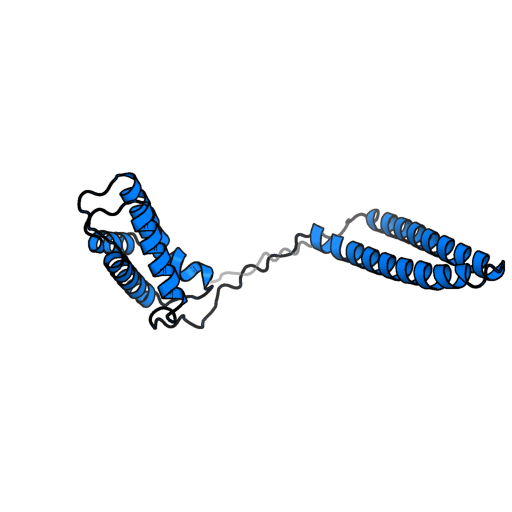A A 1 101 ? -14.777 -0.534 -4.687 1.00 56.47 101 ALA A O 1
ATOM 797 N N . PRO A 1 102 ? -14.437 0.346 -2.638 1.00 55.88 102 PRO A N 1
ATOM 798 C CA . PRO A 1 102 ? -14.339 1.702 -3.150 1.00 55.88 102 PRO A CA 1
ATOM 799 C C . PRO A 1 102 ? -13.193 1.682 -4.152 1.00 55.88 102 PRO A C 1
ATOM 801 O O . PRO A 1 102 ? -12.087 1.260 -3.806 1.00 55.88 102 PRO A O 1
ATOM 804 N N . LYS A 1 103 ? -13.473 2.030 -5.418 1.00 54.88 103 LYS A N 1
ATOM 805 C CA . LYS A 1 103 ? -12.435 2.149 -6.444 1.00 54.88 103 LYS A CA 1
ATOM 806 C C . LYS A 1 103 ? -11.371 3.026 -5.809 1.00 54.88 103 LYS A C 1
ATOM 808 O O . LYS A 1 103 ? -11.639 4.208 -5.602 1.00 54.88 103 LYS A O 1
ATOM 813 N N . ARG A 1 104 ? -10.224 2.438 -5.425 1.00 57.09 104 ARG A N 1
ATOM 814 C CA . ARG A 1 104 ? -9.095 3.205 -4.889 1.00 57.09 104 ARG A CA 1
ATOM 815 C C . ARG A 1 104 ? -8.973 4.395 -5.829 1.00 57.09 104 ARG A C 1
ATOM 817 O O . ARG A 1 104 ? -8.951 4.128 -7.039 1.00 57.09 104 ARG A O 1
ATOM 824 N N . PRO A 1 105 ? -9.014 5.648 -5.339 1.00 57.56 105 PRO A N 1
ATOM 825 C CA . PRO A 1 105 ? -8.893 6.793 -6.222 1.00 57.56 105 PRO A CA 1
ATOM 826 C C . PRO A 1 105 ? -7.649 6.507 -7.043 1.00 57.56 105 PRO A C 1
ATOM 828 O O . PRO A 1 105 ? -6.569 6.315 -6.474 1.00 57.56 105 PRO A O 1
ATOM 831 N N . LYS A 1 106 ? -7.829 6.274 -8.353 1.00 56.66 106 LYS A N 1
ATOM 832 C CA . LYS A 1 106 ? -6.700 6.000 -9.234 1.00 56.66 106 LYS A CA 1
ATOM 833 C C . LYS A 1 106 ? -5.798 7.182 -8.974 1.00 56.66 106 LYS A C 1
ATOM 835 O O . LYS A 1 106 ? -6.254 8.308 -9.131 1.00 56.66 106 LYS A O 1
ATOM 840 N N . LYS A 1 107 ? -4.600 6.933 -8.448 1.00 58.47 107 LYS A N 1
ATOM 841 C CA . LYS A 1 107 ? -3.637 7.993 -8.191 1.00 58.47 107 LYS A CA 1
ATOM 842 C C . LYS A 1 107 ? -3.327 8.546 -9.570 1.00 58.47 107 LYS A C 1
ATOM 844 O O . LYS A 1 107 ? -2.552 7.952 -10.316 1.00 58.47 107 LYS A O 1
ATOM 849 N N . GLU A 1 108 ? -4.081 9.559 -9.976 1.00 65.88 108 GLU A N 1
ATOM 850 C CA . GLU A 1 108 ? -3.919 10.163 -11.274 1.00 65.88 108 GLU A CA 1
ATOM 851 C C . GLU A 1 108 ? -2.507 10.713 -11.237 1.00 65.88 108 GLU A C 1
ATOM 853 O O . GLU A 1 108 ? -2.173 11.514 -10.361 1.00 65.88 108 GLU A O 1
ATOM 858 N N . LEU A 1 109 ? -1.635 10.181 -12.100 1.00 66.75 109 LEU A N 1
ATOM 859 C CA . LEU A 1 109 ? -0.310 10.757 -12.257 1.00 66.75 109 LEU A CA 1
ATOM 860 C C . LEU A 1 109 ? -0.513 12.256 -12.433 1.00 66.75 109 LEU A C 1
ATOM 862 O O . LEU A 1 109 ? -1.355 12.656 -13.250 1.00 66.75 109 LEU A O 1
ATOM 866 N N . SER A 1 110 ? 0.218 13.049 -11.645 1.00 74.19 110 SER A N 1
ATOM 867 C CA . SER A 1 110 ? 0.120 14.497 -11.730 1.00 74.19 110 SER A CA 1
ATOM 868 C C . SER A 1 110 ? 0.283 14.909 -13.197 1.00 74.19 110 SER A C 1
ATOM 870 O O . SER A 1 110 ? 1.018 14.248 -13.943 1.00 74.19 110 SER A O 1
ATOM 872 N N . PRO A 1 111 ? -0.413 15.957 -13.658 1.00 78.25 111 PRO A N 1
ATOM 873 C CA . PRO A 1 111 ? -0.293 16.414 -15.040 1.00 78.25 111 PRO A CA 1
ATOM 874 C C . PRO A 1 111 ? 1.178 16.612 -15.452 1.00 78.25 111 PRO A C 1
ATOM 876 O O . PRO A 1 111 ? 1.551 16.206 -16.549 1.00 78.25 111 PRO A O 1
ATOM 879 N N . GLN A 1 112 ? 2.040 17.054 -14.524 1.00 78.19 112 GLN A N 1
ATOM 880 C CA . GLN A 1 112 ? 3.490 17.149 -14.741 1.00 78.19 112 GLN A CA 1
ATOM 881 C C . GLN A 1 112 ? 4.155 15.790 -15.022 1.00 78.19 112 GLN A C 1
ATOM 883 O O . GLN A 1 112 ? 4.992 15.674 -15.912 1.00 78.19 112 GLN A O 1
ATOM 888 N N . ALA A 1 113 ? 3.787 14.730 -14.294 1.00 78.75 113 ALA A N 1
ATOM 889 C CA . ALA A 1 113 ? 4.346 13.398 -14.517 1.00 78.75 113 ALA A CA 1
ATOM 890 C C . ALA A 1 113 ? 3.928 12.827 -15.880 1.00 78.75 113 ALA A C 1
ATOM 892 O O . ALA A 1 113 ? 4.738 12.188 -16.548 1.00 78.75 113 ALA A O 1
ATOM 893 N N . LYS A 1 114 ? 2.695 13.096 -16.332 1.00 82.81 114 LYS A N 1
ATOM 894 C CA . LYS A 1 114 ? 2.233 12.697 -17.674 1.00 82.81 114 LYS A CA 1
ATOM 895 C C . LYS A 1 114 ? 3.000 13.418 -18.784 1.00 82.81 114 LYS A C 1
ATOM 897 O O . LYS A 1 114 ? 3.284 12.807 -19.811 1.00 82.81 114 LYS A O 1
ATOM 902 N N . GLU A 1 115 ? 3.370 14.677 -18.561 1.00 81.56 115 GLU A N 1
ATOM 903 C CA . GLU A 1 115 ? 4.203 15.457 -19.482 1.00 81.56 115 GLU A CA 1
ATOM 904 C C . GLU A 1 115 ? 5.661 14.974 -19.515 1.00 81.56 115 GLU A C 1
ATOM 906 O O . GLU A 1 115 ? 6.289 15.037 -20.567 1.00 81.56 115 GLU A O 1
ATOM 911 N N . LEU A 1 116 ? 6.184 14.421 -18.412 1.00 86.94 116 LEU A N 1
ATOM 912 C CA . LEU A 1 116 ? 7.562 13.918 -18.304 1.00 86.94 116 LEU A CA 1
ATOM 913 C C . LEU A 1 116 ? 7.792 12.537 -18.944 1.00 86.94 116 LEU A C 1
ATOM 915 O O . LEU A 1 116 ? 8.901 12.251 -19.397 1.00 86.94 116 LEU A O 1
ATOM 919 N N . ILE A 1 117 ? 6.765 11.686 -19.022 1.00 88.06 117 ILE A N 1
ATOM 920 C CA . ILE A 1 117 ? 6.852 10.340 -19.622 1.00 88.06 117 ILE A CA 1
ATOM 921 C C . ILE A 1 117 ? 7.472 10.332 -21.035 1.00 88.06 117 ILE A C 1
ATOM 923 O O . ILE A 1 117 ? 8.388 9.538 -21.260 1.00 88.06 117 ILE A O 1
ATOM 927 N N . PRO A 1 118 ? 7.044 11.173 -21.999 1.00 84.50 118 PRO A N 1
ATOM 928 C CA . PRO A 1 118 ? 7.652 11.178 -23.329 1.00 84.50 118 PRO A CA 1
ATOM 929 C C . PRO A 1 118 ? 9.131 11.585 -23.309 1.00 84.50 118 PRO A C 1
ATOM 931 O O . PRO A 1 118 ? 9.913 11.030 -24.077 1.00 84.50 118 PRO A O 1
ATOM 934 N N . TYR A 1 119 ? 9.548 12.489 -22.415 1.00 84.19 119 TYR A N 1
ATOM 935 C CA . TYR A 1 119 ? 10.964 12.849 -22.269 1.00 84.19 119 TYR A CA 1
ATOM 936 C C . TYR A 1 119 ? 11.787 11.685 -21.726 1.00 84.19 119 TYR A C 1
ATOM 938 O O . TYR A 1 119 ? 12.864 11.398 -22.248 1.00 84.19 119 TYR A O 1
ATOM 946 N N . LEU A 1 120 ? 11.256 10.979 -20.723 1.00 87.00 120 LEU A N 1
ATOM 947 C CA . LEU A 1 120 ? 11.893 9.780 -20.188 1.00 87.00 120 LEU A CA 1
ATOM 948 C C . LEU A 1 120 ? 12.055 8.714 -21.280 1.00 87.00 120 LEU A C 1
ATOM 950 O O . LEU A 1 120 ? 13.106 8.087 -21.382 1.00 87.00 120 LEU A O 1
ATOM 954 N N . TRP A 1 121 ? 11.048 8.551 -22.140 1.00 88.88 121 TRP A N 1
ATOM 955 C CA . TRP A 1 121 ? 11.112 7.615 -23.259 1.00 88.88 121 TRP A CA 1
ATOM 956 C C . TRP A 1 121 ? 12.187 7.988 -24.290 1.00 88.88 121 TRP A C 1
ATOM 958 O O . TRP A 1 121 ? 12.983 7.134 -24.684 1.00 88.88 121 TRP A O 1
ATOM 968 N N . VAL A 1 122 ? 12.268 9.265 -24.681 1.00 85.31 122 VAL A N 1
ATOM 969 C CA . VAL A 1 122 ? 13.311 9.766 -25.596 1.00 85.31 122 VAL A CA 1
ATOM 970 C C . VAL A 1 122 ? 14.705 9.587 -24.992 1.00 85.31 122 VAL A C 1
ATOM 972 O O . VAL A 1 122 ? 15.628 9.170 -25.690 1.00 85.31 122 VAL A O 1
ATOM 975 N N . PHE A 1 123 ? 14.859 9.839 -23.692 1.00 86.94 123 PHE A N 1
ATOM 976 C CA . PHE A 1 123 ? 16.121 9.632 -22.988 1.00 86.94 123 PHE A CA 1
ATOM 977 C C . PHE A 1 123 ? 16.565 8.162 -23.021 1.00 86.94 123 PHE A C 1
ATOM 979 O O . PHE A 1 123 ? 17.716 7.872 -23.347 1.00 86.94 123 PHE A O 1
ATOM 986 N N . VAL A 1 124 ? 15.648 7.223 -22.755 1.00 90.38 124 VAL A N 1
ATOM 987 C CA . VAL A 1 124 ? 15.931 5.780 -22.836 1.00 90.38 124 VAL A CA 1
ATOM 988 C C . VAL A 1 124 ? 16.341 5.377 -24.255 1.00 90.38 124 VAL A C 1
ATOM 990 O O . VAL A 1 124 ? 17.331 4.666 -24.425 1.00 90.38 124 VAL A O 1
ATOM 993 N N . GLN A 1 125 ? 15.640 5.863 -25.285 1.00 83.75 125 GLN A N 1
ATOM 994 C CA . GLN A 1 125 ? 16.005 5.596 -26.680 1.00 83.75 125 GLN A CA 1
ATOM 995 C C . GLN A 1 125 ? 17.398 6.137 -27.026 1.00 83.75 125 GLN A C 1
ATOM 997 O O . GLN A 1 125 ? 18.200 5.417 -27.623 1.00 83.75 125 GLN A O 1
ATOM 1002 N N . ALA A 1 126 ? 17.715 7.366 -26.610 1.00 82.88 126 ALA A N 1
ATOM 1003 C CA . ALA A 1 126 ? 19.028 7.965 -26.827 1.00 82.88 126 ALA A CA 1
ATOM 1004 C C . ALA A 1 126 ? 20.139 7.158 -26.138 1.00 82.88 126 ALA A C 1
ATOM 1006 O O . ALA A 1 126 ? 21.167 6.887 -26.756 1.00 82.88 126 ALA A O 1
ATOM 1007 N N . ALA A 1 127 ? 19.917 6.702 -24.902 1.00 87.12 127 ALA A N 1
ATOM 1008 C CA . ALA A 1 127 ? 20.877 5.876 -24.173 1.00 87.12 127 ALA A CA 1
ATOM 1009 C C . ALA A 1 127 ? 21.140 4.529 -24.872 1.00 87.12 127 ALA A C 1
ATOM 1011 O O . ALA A 1 127 ? 22.290 4.095 -24.967 1.00 87.12 127 ALA A O 1
ATOM 1012 N N . ILE A 1 128 ? 20.095 3.884 -25.404 1.00 88.56 128 ILE A N 1
ATOM 1013 C CA . ILE A 1 128 ? 20.222 2.627 -26.156 1.00 88.56 128 ILE A CA 1
ATOM 1014 C C . ILE A 1 128 ? 21.011 2.849 -27.449 1.00 88.56 128 ILE A C 1
ATOM 1016 O O . ILE A 1 128 ? 21.966 2.117 -27.710 1.00 88.56 128 ILE A O 1
ATOM 1020 N N . ILE A 1 129 ? 20.649 3.865 -28.239 1.00 84.19 129 ILE A N 1
ATOM 1021 C CA . ILE A 1 129 ? 21.343 4.187 -29.493 1.00 84.19 129 ILE A CA 1
ATOM 1022 C C . ILE A 1 129 ? 22.804 4.525 -29.210 1.00 84.19 129 ILE A C 1
ATOM 1024 O O . ILE A 1 129 ? 23.689 3.986 -29.865 1.00 84.19 129 ILE A O 1
ATOM 1028 N N . MET A 1 130 ? 23.073 5.361 -28.207 1.00 83.38 130 MET A N 1
ATOM 1029 C CA . MET A 1 130 ? 24.433 5.740 -27.844 1.00 83.38 130 MET A CA 1
ATOM 1030 C C . MET A 1 130 ? 25.260 4.520 -27.444 1.00 83.38 130 MET A C 1
ATOM 1032 O O . MET A 1 130 ? 26.383 4.370 -27.918 1.00 83.38 130 MET A O 1
ATOM 1036 N N . LYS A 1 131 ? 24.696 3.603 -26.649 1.00 85.62 131 LYS A N 1
ATOM 1037 C CA . LYS A 1 131 ? 25.369 2.350 -26.295 1.00 85.62 131 LYS A CA 1
ATOM 1038 C C . LYS A 1 131 ? 25.650 1.489 -27.525 1.00 85.62 131 LYS A C 1
ATOM 1040 O O . LYS A 1 131 ? 26.755 0.976 -27.635 1.00 85.62 131 LYS A O 1
ATOM 1045 N N . LEU A 1 132 ? 24.700 1.352 -28.450 1.00 87.12 132 LEU A N 1
ATOM 1046 C CA . LEU A 1 132 ? 24.891 0.581 -29.684 1.00 87.12 132 LEU A CA 1
ATOM 1047 C C . LEU A 1 132 ? 25.951 1.202 -30.595 1.00 87.12 132 LEU A C 1
ATOM 1049 O O . LEU A 1 132 ? 26.815 0.486 -31.087 1.00 87.12 132 LEU A O 1
ATOM 1053 N N . VAL A 1 133 ? 25.921 2.522 -30.784 1.00 82.56 133 VAL A N 1
ATOM 1054 C CA . VAL A 1 133 ? 26.892 3.252 -31.608 1.00 82.56 133 VAL A CA 1
ATOM 1055 C C . VAL A 1 133 ? 28.285 3.150 -30.994 1.00 82.56 133 VAL A C 1
ATOM 1057 O O . VAL A 1 133 ? 29.220 2.756 -31.681 1.00 82.56 133 VAL A O 1
ATOM 1060 N N . VAL A 1 134 ? 28.428 3.439 -29.699 1.00 81.44 134 VAL A N 1
ATOM 1061 C CA . VAL A 1 134 ? 29.720 3.348 -29.003 1.00 81.44 134 VAL A CA 1
ATOM 1062 C C . VAL A 1 134 ? 30.229 1.912 -28.978 1.00 81.44 134 VAL A C 1
ATOM 1064 O O . VAL A 1 134 ? 31.411 1.695 -29.197 1.00 81.44 134 VAL A O 1
ATOM 1067 N N . TYR A 1 135 ? 29.367 0.922 -28.752 1.00 84.75 135 TYR A N 1
ATOM 1068 C CA . TYR A 1 135 ? 29.784 -0.477 -28.729 1.00 84.75 135 TYR A CA 1
ATOM 1069 C C . TYR A 1 135 ? 30.211 -0.961 -30.118 1.00 84.75 135 TYR A C 1
ATOM 1071 O O . TYR A 1 135 ? 31.319 -1.462 -30.279 1.00 84.75 135 TYR A O 1
ATOM 1079 N N . TYR A 1 136 ? 29.369 -0.762 -31.134 1.00 83.00 136 TYR A N 1
ATOM 1080 C CA . TYR A 1 136 ? 29.633 -1.239 -32.489 1.00 83.00 136 TYR A CA 1
ATOM 1081 C C . TYR A 1 136 ? 30.805 -0.501 -33.138 1.00 83.00 136 TYR A C 1
ATOM 1083 O O . TYR A 1 136 ? 31.746 -1.131 -33.613 1.00 83.00 136 TYR A O 1
ATOM 1091 N N . PHE A 1 137 ? 30.791 0.835 -33.129 1.00 75.50 137 PHE A N 1
ATOM 1092 C CA . PHE A 1 137 ? 31.865 1.615 -33.740 1.00 75.50 137 PHE A CA 1
ATOM 1093 C C . PHE A 1 137 ? 33.104 1.708 -32.858 1.00 75.50 137 PHE A C 1
ATOM 1095 O O . PHE A 1 137 ? 34.193 1.828 -33.400 1.00 75.50 137 PHE A O 1
ATOM 1102 N N . GLY A 1 138 ? 32.979 1.622 -31.533 1.00 74.94 138 GLY A N 1
ATOM 1103 C CA . GLY A 1 138 ? 34.134 1.587 -30.635 1.00 74.94 138 GLY A CA 1
ATOM 1104 C C . GLY A 1 138 ? 34.942 0.304 -30.794 1.00 74.94 138 GLY A C 1
ATOM 1105 O O . GLY A 1 138 ? 36.157 0.383 -30.940 1.00 74.94 138 GLY A O 1
ATOM 1106 N N . LEU A 1 139 ? 34.280 -0.858 -30.857 1.00 78.94 139 LEU A N 1
ATOM 1107 C CA . LEU A 1 139 ? 34.959 -2.125 -31.149 1.00 78.94 139 LEU A CA 1
ATOM 1108 C C . LEU A 1 139 ? 35.539 -2.128 -32.566 1.00 78.94 139 LEU A C 1
ATOM 1110 O O . LEU A 1 139 ? 36.717 -2.409 -32.747 1.00 78.94 139 LEU A O 1
ATOM 1114 N N . LYS A 1 140 ? 34.748 -1.726 -33.569 1.00 76.06 140 LYS A N 1
ATOM 1115 C CA . LYS A 1 140 ? 35.204 -1.733 -34.965 1.00 76.06 140 LYS A CA 1
ATOM 1116 C C . LYS A 1 140 ? 36.335 -0.730 -35.236 1.00 76.06 140 LYS A C 1
ATOM 1118 O O . LYS A 1 140 ? 37.195 -1.004 -36.061 1.00 76.06 140 LYS A O 1
ATOM 1123 N N . ALA A 1 141 ? 36.353 0.423 -34.564 1.00 68.31 141 ALA A N 1
ATOM 1124 C CA . ALA A 1 141 ? 37.441 1.396 -34.686 1.00 68.31 141 ALA A CA 1
ATOM 1125 C C . ALA A 1 141 ? 38.708 0.976 -33.924 1.00 68.31 141 ALA A C 1
ATOM 1127 O O . ALA A 1 141 ? 39.791 1.434 -34.287 1.00 68.31 141 ALA A O 1
ATOM 1128 N N . ALA A 1 142 ? 38.575 0.144 -32.884 1.00 76.06 142 ALA A N 1
ATOM 1129 C CA . ALA A 1 142 ? 39.713 -0.466 -32.203 1.00 76.06 142 ALA A CA 1
ATOM 1130 C C . ALA A 1 142 ? 40.367 -1.562 -33.061 1.00 76.06 142 ALA A C 1
ATOM 1132 O O . ALA A 1 142 ? 41.592 -1.639 -33.081 1.00 76.06 142 ALA A O 1
ATOM 1133 N N . ASP A 1 143 ? 39.566 -2.343 -33.795 1.00 81.38 143 ASP A N 1
ATOM 1134 C CA . ASP A 1 143 ? 40.065 -3.376 -34.713 1.00 81.38 143 ASP A CA 1
ATOM 1135 C C . ASP A 1 143 ? 40.601 -2.795 -36.037 1.00 81.38 143 ASP A C 1
ATOM 1137 O O . ASP A 1 143 ? 41.682 -3.182 -36.466 1.00 81.38 143 ASP A O 1
ATOM 1141 N N . ASP A 1 144 ? 39.898 -1.840 -36.669 1.00 79.25 144 ASP A N 1
ATOM 1142 C CA . ASP A 1 144 ? 40.275 -1.265 -37.974 1.00 79.25 144 ASP A CA 1
ATOM 1143 C C . ASP A 1 144 ? 40.125 0.275 -38.015 1.00 79.25 144 ASP A C 1
ATOM 1145 O O . ASP A 1 144 ? 39.045 0.813 -38.318 1.00 79.25 144 ASP A O 1
ATOM 1149 N N . PRO A 1 145 ? 41.212 1.039 -37.777 1.00 77.06 145 PRO A N 1
ATOM 1150 C CA . PRO A 1 145 ? 41.185 2.501 -37.708 1.00 77.06 145 PRO A CA 1
ATOM 1151 C C . PRO A 1 145 ? 41.233 3.178 -39.092 1.00 77.06 145 PRO A C 1
ATOM 1153 O O . PRO A 1 145 ? 41.991 4.129 -39.310 1.00 77.06 145 PRO A O 1
ATOM 1156 N N . THR A 1 146 ? 40.411 2.728 -40.041 1.00 83.69 146 THR A N 1
ATOM 1157 C CA . THR A 1 146 ? 40.304 3.347 -41.371 1.00 83.69 146 THR A CA 1
ATOM 1158 C C . THR A 1 146 ? 39.623 4.722 -41.314 1.00 83.69 146 THR A C 1
ATOM 1160 O O . THR A 1 146 ? 38.792 5.013 -40.449 1.00 83.69 146 THR A O 1
ATOM 1163 N N . VAL A 1 147 ? 39.980 5.607 -42.255 1.00 83.06 147 VAL A N 1
ATOM 1164 C CA . VAL A 1 147 ? 39.414 6.970 -42.370 1.00 83.06 147 VAL A CA 1
ATOM 1165 C C . VAL A 1 147 ? 37.896 6.928 -42.578 1.00 83.06 147 VAL A C 1
ATOM 1167 O O . VAL A 1 147 ? 37.171 7.753 -42.025 1.00 83.06 147 VAL A O 1
ATOM 1170 N N . GLU A 1 148 ? 37.410 5.930 -43.312 1.00 78.50 148 GLU A N 1
ATOM 1171 C CA . GLU A 1 148 ? 35.987 5.717 -43.572 1.00 78.50 148 GLU A CA 1
ATOM 1172 C C . GLU A 1 148 ? 35.200 5.449 -42.279 1.00 78.50 148 GLU A C 1
ATOM 1174 O O . GLU A 1 148 ? 34.206 6.124 -42.015 1.00 78.50 148 GLU A O 1
ATOM 1179 N N . ASN A 1 149 ? 35.692 4.562 -41.404 1.00 73.56 149 ASN A N 1
ATOM 1180 C CA . ASN A 1 149 ? 35.056 4.283 -40.110 1.00 73.56 149 ASN A CA 1
ATOM 1181 C C . ASN A 1 149 ? 34.994 5.543 -39.216 1.00 73.56 149 ASN A C 1
ATOM 1183 O O . ASN A 1 149 ? 33.997 5.761 -38.522 1.00 73.56 149 ASN A O 1
ATOM 1187 N N . LYS A 1 150 ? 36.018 6.411 -39.264 1.00 78.44 150 LYS A N 1
ATOM 1188 C CA . LYS A 1 150 ? 36.045 7.688 -38.520 1.00 78.44 150 LYS A CA 1
ATOM 1189 C C . LYS A 1 150 ? 35.028 8.699 -39.056 1.00 78.44 150 LYS A C 1
ATOM 1191 O O . LYS A 1 150 ? 34.371 9.373 -38.264 1.00 78.44 150 LYS A O 1
ATOM 1196 N N . LEU A 1 151 ? 34.873 8.792 -40.378 1.00 83.25 151 LEU A N 1
ATOM 1197 C CA . LEU A 1 151 ? 33.876 9.662 -41.009 1.00 83.25 151 LEU A CA 1
ATOM 1198 C C . LEU A 1 151 ? 32.449 9.201 -40.710 1.00 83.25 151 LEU A C 1
ATOM 1200 O O . LEU A 1 151 ? 31.603 10.032 -40.386 1.00 83.25 151 LEU A O 1
ATOM 1204 N N . VAL A 1 152 ? 32.192 7.890 -40.753 1.00 79.50 152 VAL A N 1
ATOM 1205 C CA . VAL A 1 152 ? 30.884 7.330 -40.386 1.00 79.50 152 VAL A CA 1
ATOM 1206 C C . VAL A 1 152 ? 30.563 7.6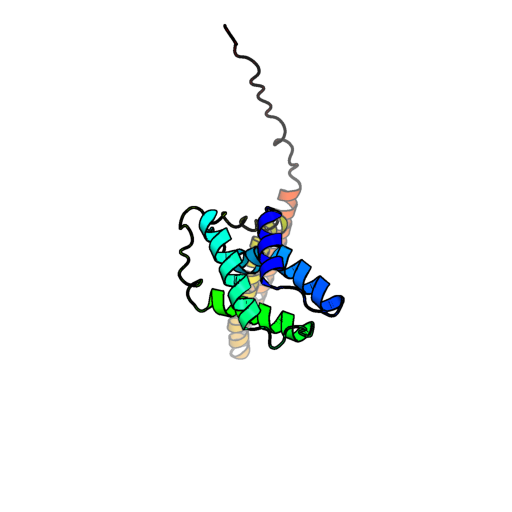34 -38.923 1.00 79.50 152 VAL A C 1
ATOM 1208 O O . VAL A 1 152 ? 29.467 8.109 -38.630 1.00 79.50 152 VAL A O 1
ATOM 1211 N N . LEU A 1 153 ? 31.522 7.449 -38.009 1.00 76.50 153 LEU A N 1
ATOM 1212 C CA . LEU A 1 153 ? 31.342 7.796 -36.598 1.00 76.50 153 LEU A CA 1
ATOM 1213 C C . LEU A 1 153 ? 31.013 9.288 -36.417 1.00 76.50 153 LEU A C 1
ATOM 1215 O O . LEU A 1 153 ? 30.057 9.627 -35.718 1.00 76.50 153 LEU A O 1
ATOM 1219 N N . LEU A 1 154 ? 31.760 10.177 -37.079 1.00 83.75 154 LEU A N 1
ATOM 1220 C CA . LEU A 1 154 ? 31.515 11.620 -37.030 1.00 83.75 154 LEU A CA 1
ATOM 1221 C C . LEU A 1 154 ? 30.126 11.982 -37.576 1.00 83.75 154 LEU A C 1
ATOM 1223 O O . LEU A 1 154 ? 29.427 12.793 -36.971 1.00 83.75 154 LEU A O 1
ATOM 1227 N N . ALA A 1 155 ? 29.701 11.355 -38.677 1.00 83.69 155 ALA A N 1
ATOM 1228 C CA . ALA A 1 155 ? 28.385 11.566 -39.270 1.00 83.69 155 ALA A CA 1
ATOM 1229 C C . ALA A 1 155 ? 27.253 11.128 -38.328 1.00 83.69 155 ALA A C 1
ATOM 1231 O O . ALA A 1 155 ? 26.276 11.860 -38.176 1.00 83.69 155 ALA A O 1
ATOM 1232 N N . VAL A 1 156 ? 27.393 9.985 -37.645 1.00 80.25 156 VAL A N 1
ATOM 1233 C CA . VAL A 1 156 ? 26.405 9.518 -36.655 1.00 80.25 156 VAL A CA 1
ATOM 1234 C C . VAL A 1 156 ? 26.316 10.478 -35.467 1.00 80.25 156 VAL A C 1
ATOM 1236 O O . VAL A 1 156 ? 25.214 10.826 -35.038 1.00 80.25 156 VAL A O 1
ATOM 1239 N N . VAL A 1 157 ? 27.455 10.961 -34.962 1.00 81.44 157 VAL A N 1
ATOM 1240 C CA . VAL A 1 157 ? 27.486 11.946 -33.871 1.00 81.44 157 VAL A CA 1
ATOM 1241 C C . VAL A 1 157 ? 26.831 13.260 -34.309 1.00 81.44 157 VAL A C 1
ATOM 1243 O O . VAL A 1 157 ? 25.942 13.761 -33.619 1.00 81.44 157 VAL A O 1
ATOM 1246 N N . ALA A 1 158 ? 27.201 13.789 -35.478 1.00 87.31 158 ALA A N 1
ATOM 1247 C CA . ALA A 1 158 ? 26.631 15.019 -36.023 1.00 87.31 1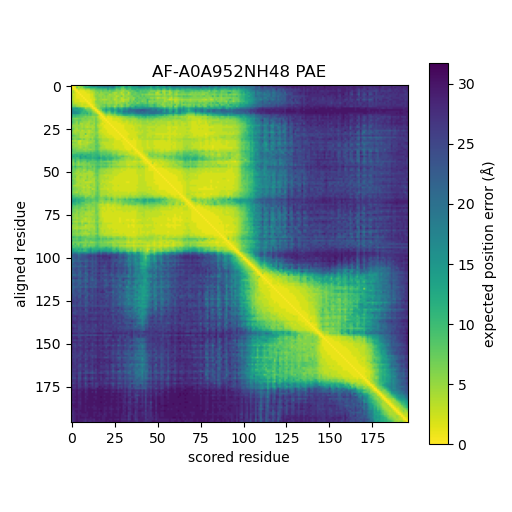58 ALA A CA 1
ATOM 1248 C C . ALA A 1 158 ? 25.117 14.896 -36.264 1.00 87.31 158 ALA A C 1
ATOM 1250 O O . ALA A 1 158 ? 24.360 15.802 -35.911 1.00 87.31 158 ALA A O 1
ATOM 1251 N N . PHE A 1 159 ? 24.657 13.759 -36.792 1.00 86.62 159 PHE A N 1
ATOM 1252 C CA . PHE A 1 159 ? 23.236 13.472 -36.982 1.00 86.62 159 PHE A CA 1
ATOM 1253 C C . PHE A 1 159 ? 22.483 13.411 -35.646 1.00 86.62 159 PHE A C 1
ATOM 1255 O O . PHE A 1 159 ? 21.402 13.989 -35.524 1.00 86.62 159 PHE A O 1
ATOM 1262 N N . SER A 1 160 ? 23.071 12.788 -34.620 1.00 78.06 160 SER A N 1
ATOM 1263 C CA . SER A 1 160 ? 22.489 12.738 -33.274 1.00 78.06 160 SER A CA 1
ATOM 1264 C C . SER A 1 160 ? 22.294 14.145 -32.699 1.00 78.06 160 SER A C 1
ATOM 1266 O O . SER A 1 160 ? 21.183 14.487 -32.283 1.00 78.06 160 SER A O 1
ATOM 1268 N N . PHE A 1 161 ? 23.323 15.000 -32.747 1.00 85.00 161 PHE A N 1
ATOM 1269 C CA . PHE A 1 161 ? 23.213 16.398 -32.306 1.00 85.00 161 PHE A CA 1
ATOM 1270 C C . PHE A 1 161 ? 22.206 17.199 -33.141 1.00 85.00 161 PHE A C 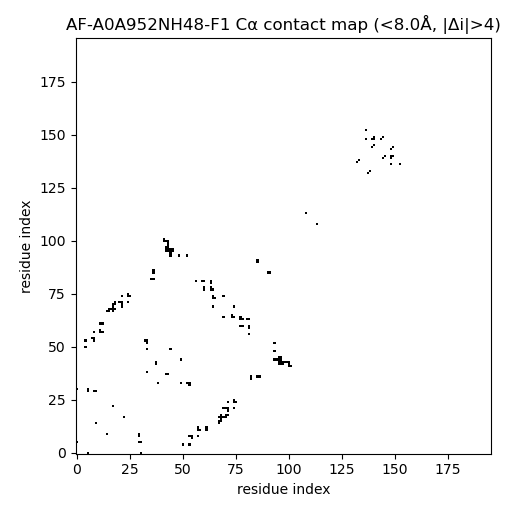1
ATOM 1272 O O . PHE A 1 161 ? 21.380 17.922 -32.582 1.00 85.00 161 PHE A O 1
ATOM 1279 N N . GLY A 1 162 ? 22.216 17.028 -34.466 1.00 89.88 162 GLY A N 1
ATOM 1280 C CA . GLY A 1 162 ? 21.272 17.683 -35.371 1.00 89.88 162 GLY A CA 1
ATOM 1281 C C . GLY A 1 162 ? 19.818 17.315 -35.068 1.00 89.88 162 GLY A C 1
ATOM 1282 O O . GLY A 1 162 ? 18.949 18.187 -35.037 1.00 89.88 162 GLY A O 1
ATOM 1283 N N . SER A 1 163 ? 19.556 16.041 -34.761 1.00 81.50 163 SER A N 1
ATOM 1284 C CA . SER A 1 163 ? 18.219 15.561 -34.399 1.00 81.50 163 SER A CA 1
ATOM 1285 C C . SER A 1 163 ? 17.710 16.182 -33.092 1.00 81.50 163 SER A C 1
ATOM 1287 O O . SER A 1 163 ? 16.543 16.572 -33.015 1.00 81.50 163 SER A O 1
ATOM 1289 N N . LEU A 1 164 ? 18.595 16.365 -32.104 1.00 82.88 164 LEU A N 1
ATOM 1290 C CA . LEU A 1 164 ? 18.270 16.983 -30.820 1.00 82.88 164 LEU A CA 1
ATOM 1291 C C . LEU A 1 164 ? 17.960 18.478 -30.980 1.00 82.88 164 LEU A C 1
ATOM 1293 O O . LEU A 1 164 ? 16.943 18.952 -30.475 1.00 82.88 164 LEU A O 1
ATOM 1297 N N . ILE A 1 165 ? 18.794 19.206 -31.732 1.00 88.69 165 ILE A N 1
ATOM 1298 C CA . ILE A 1 165 ? 18.591 20.635 -32.026 1.00 88.69 165 ILE A CA 1
ATOM 1299 C C . ILE A 1 165 ? 17.274 20.837 -32.782 1.00 88.69 165 ILE A C 1
ATOM 1301 O O . ILE A 1 165 ? 16.470 21.699 -32.421 1.00 88.69 165 ILE A O 1
ATOM 1305 N N . HIS A 1 166 ? 17.007 20.006 -33.793 1.00 89.81 166 HIS A N 1
ATOM 1306 C CA . HIS A 1 166 ? 15.759 20.052 -34.549 1.00 89.81 166 HIS A CA 1
ATOM 1307 C C . HIS A 1 166 ? 14.535 19.752 -33.665 1.00 89.81 166 HIS A C 1
ATOM 1309 O O . HIS A 1 166 ? 13.508 20.427 -33.776 1.00 89.81 166 HIS A O 1
ATOM 1315 N N . PHE A 1 167 ? 14.631 18.773 -32.759 1.00 83.69 167 PHE A N 1
ATOM 1316 C CA . PHE A 1 167 ? 13.557 18.450 -31.819 1.00 83.69 167 PHE A CA 1
ATOM 1317 C C . PHE A 1 167 ? 13.289 19.591 -30.829 1.00 83.69 167 PHE A C 1
ATOM 1319 O O . PHE A 1 167 ? 12.134 19.993 -30.667 1.00 83.69 167 PHE A O 1
ATOM 1326 N N . ALA A 1 168 ? 14.339 20.157 -30.224 1.00 83.38 168 ALA A N 1
ATOM 1327 C CA . ALA A 1 168 ? 14.236 21.295 -29.312 1.00 83.38 168 ALA A CA 1
ATOM 1328 C C . ALA A 1 168 ? 13.578 22.502 -29.999 1.00 83.38 168 ALA A C 1
ATOM 1330 O O . ALA A 1 168 ? 12.639 23.098 -29.469 1.00 83.38 168 ALA A O 1
ATOM 1331 N N . TRP A 1 169 ? 13.989 22.797 -31.235 1.00 90.69 169 TRP A N 1
ATOM 1332 C CA . TRP A 1 169 ? 13.391 23.858 -32.044 1.00 90.69 169 TRP A CA 1
ATOM 1333 C C . TRP A 1 169 ? 11.914 23.598 -32.380 1.00 90.69 169 TRP A C 1
ATOM 1335 O O . TRP A 1 169 ? 11.076 24.500 -32.283 1.00 90.69 169 TRP A O 1
ATOM 1345 N N . ARG A 1 170 ? 11.556 22.354 -32.731 1.00 87.56 170 ARG A N 1
ATOM 1346 C CA . ARG A 1 170 ? 10.165 21.961 -33.014 1.00 87.56 170 ARG A CA 1
ATOM 1347 C C . ARG A 1 170 ? 9.270 22.077 -31.779 1.00 87.56 170 ARG A C 1
ATOM 1349 O O . ARG A 1 170 ? 8.117 22.483 -31.919 1.00 87.56 170 ARG A O 1
ATOM 1356 N N . MET A 1 171 ? 9.765 21.708 -30.598 1.00 78.31 171 MET A N 1
ATOM 1357 C CA . MET A 1 171 ? 9.004 21.794 -29.346 1.00 78.31 171 MET A CA 1
ATOM 1358 C C . MET A 1 171 ? 8.809 23.245 -28.903 1.00 78.31 171 MET A C 1
ATOM 1360 O O . MET A 1 171 ? 7.678 23.627 -28.610 1.00 78.31 171 MET A O 1
ATOM 1364 N N . HIS A 1 172 ? 9.846 24.082 -29.000 1.00 77.94 172 HIS A N 1
ATOM 1365 C CA . HIS A 1 172 ? 9.751 25.510 -28.682 1.00 77.94 172 HIS A CA 1
ATOM 1366 C C . HIS A 1 172 ? 8.662 26.230 -29.501 1.00 77.94 172 HIS A C 1
ATOM 1368 O O . HIS A 1 172 ? 7.924 27.067 -28.987 1.00 77.94 172 HIS A O 1
ATOM 1374 N N . ARG A 1 173 ? 8.479 25.844 -30.772 1.00 76.38 173 ARG A N 1
ATOM 1375 C CA . ARG A 1 173 ? 7.410 26.383 -31.634 1.00 76.38 173 ARG A CA 1
ATOM 1376 C C . ARG A 1 173 ? 5.998 25.921 -31.264 1.00 76.38 173 ARG A C 1
ATOM 1378 O O . ARG A 1 173 ? 5.034 26.589 -31.629 1.00 76.38 173 ARG A O 1
ATOM 1385 N N . LYS 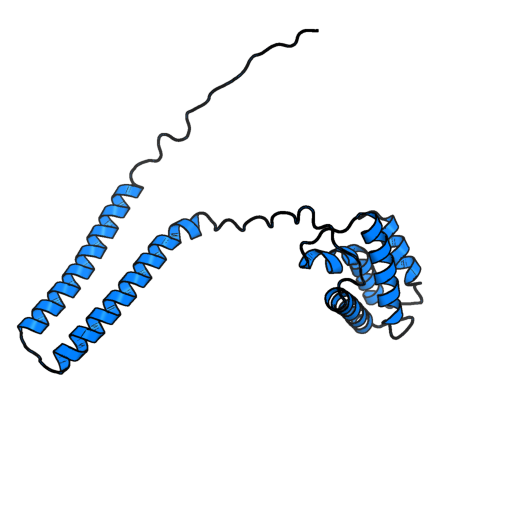A 1 174 ? 5.843 24.775 -30.597 1.00 66.69 174 LYS A N 1
ATOM 1386 C CA . LYS A 1 174 ? 4.524 24.270 -30.181 1.00 66.69 174 LYS A CA 1
ATOM 1387 C C . LYS A 1 174 ? 4.018 24.959 -28.918 1.00 66.69 174 LYS A C 1
ATOM 1389 O O . LYS A 1 174 ? 2.816 25.159 -28.795 1.00 66.69 174 LYS A O 1
ATOM 1394 N N . GLU A 1 175 ? 4.925 25.339 -28.030 1.00 60.91 175 GLU A N 1
ATOM 1395 C CA . GLU A 1 175 ? 4.616 25.989 -26.753 1.00 60.91 175 GLU A CA 1
ATOM 1396 C C . GLU A 1 175 ? 4.182 27.455 -26.930 1.00 60.91 175 GLU A C 1
ATOM 1398 O O . GLU A 1 175 ? 3.386 27.972 -26.155 1.00 60.91 175 GLU A O 1
ATOM 1403 N N . GLN A 1 176 ? 4.612 28.097 -28.023 1.00 58.94 176 GLN A N 1
ATOM 1404 C CA . GLN A 1 176 ? 4.215 29.463 -28.383 1.00 58.94 176 GLN A CA 1
ATOM 1405 C C . GLN A 1 176 ? 2.865 29.573 -29.108 1.00 58.94 176 GLN A C 1
ATOM 1407 O O . GLN A 1 176 ? 2.455 30.685 -29.430 1.00 58.94 176 GLN A O 1
ATOM 1412 N N . ARG A 1 177 ? 2.152 28.469 -29.388 1.00 53.09 177 ARG A N 1
ATOM 1413 C CA . ARG A 1 177 ? 0.755 28.572 -29.842 1.00 53.09 177 ARG A CA 1
ATOM 1414 C C . ARG A 1 177 ? -0.108 28.871 -28.615 1.00 53.09 177 ARG A C 1
ATOM 1416 O O . ARG A 1 177 ? -0.275 27.971 -27.790 1.00 53.09 177 ARG A O 1
ATOM 1423 N N . PRO A 1 178 ? -0.653 30.091 -28.462 1.00 50.00 178 PRO A N 1
ATOM 1424 C CA . PRO A 1 178 ? -1.454 30.423 -27.297 1.00 50.00 178 PRO A CA 1
ATOM 1425 C C . PRO A 1 178 ? -2.654 29.479 -27.246 1.00 50.00 178 PRO A C 1
ATOM 1427 O O . PRO A 1 178 ? -3.332 29.287 -28.256 1.00 50.00 178 PRO A O 1
ATOM 1430 N N . ARG A 1 179 ? -2.948 28.918 -26.067 1.00 55.81 179 ARG A N 1
ATOM 1431 C CA . ARG A 1 179 ? -4.242 28.291 -25.745 1.00 55.81 179 ARG A CA 1
ATOM 1432 C C . ARG A 1 179 ? -5.352 29.357 -25.693 1.00 55.81 179 ARG A C 1
ATOM 1434 O O . ARG A 1 179 ? -6.067 29.471 -24.705 1.00 55.81 179 ARG A O 1
ATOM 1441 N N . HIS A 1 180 ? -5.495 30.165 -26.737 1.00 53.34 180 HIS A N 1
ATOM 1442 C CA . HIS A 1 180 ? -6.740 30.874 -26.987 1.00 53.34 180 HIS A CA 1
ATOM 1443 C C . HIS A 1 180 ? -7.671 29.902 -27.711 1.00 53.34 180 HIS A C 1
ATOM 1445 O O . HIS A 1 180 ? -7.269 29.304 -28.701 1.00 53.34 180 HIS A O 1
ATOM 1451 N N . GLN A 1 181 ? -8.889 29.748 -27.186 1.00 53.56 181 GLN A N 1
ATOM 1452 C CA . GLN A 1 181 ? -9.934 28.779 -27.562 1.00 53.56 181 GLN A CA 1
ATOM 1453 C C . GLN A 1 181 ? -9.891 27.419 -26.846 1.00 53.56 181 GLN A C 1
ATOM 1455 O O . GLN A 1 181 ? -9.794 26.359 -27.459 1.00 53.56 181 GLN A O 1
ATOM 1460 N N . ARG A 1 182 ? -10.058 27.426 -25.520 1.00 49.56 182 ARG A N 1
ATOM 1461 C CA . ARG A 1 182 ? -10.843 26.369 -24.849 1.00 49.56 182 ARG A CA 1
ATOM 1462 C C . ARG A 1 182 ? -11.512 26.904 -23.580 1.00 49.56 182 ARG A C 1
ATOM 1464 O O . ARG A 1 182 ? -11.429 26.309 -22.514 1.00 49.56 182 ARG A O 1
ATOM 1471 N N . GLY A 1 183 ? -12.107 28.079 -23.720 1.00 51.66 183 GLY A N 1
ATOM 1472 C CA . GLY A 1 183 ? -12.854 28.777 -22.685 1.00 51.66 183 GLY A CA 1
ATOM 1473 C C . GLY A 1 183 ? -13.844 29.709 -23.361 1.00 51.66 183 GLY A C 1
ATOM 1474 O O . GLY A 1 183 ? -13.758 30.905 -23.158 1.00 51.66 183 GLY A O 1
ATOM 1475 N N . ASP A 1 184 ? -14.648 29.167 -24.276 1.00 53.00 184 ASP A N 1
ATOM 1476 C CA . ASP A 1 184 ? -15.864 29.826 -24.754 1.00 53.00 184 ASP A CA 1
ATOM 1477 C C . ASP A 1 184 ? -16.727 28.791 -25.485 1.00 53.00 184 ASP A C 1
ATOM 1479 O O . ASP A 1 184 ? -16.635 28.583 -26.691 1.00 53.00 184 ASP A O 1
ATOM 1483 N N . GLN A 1 185 ? -17.458 28.015 -24.696 1.00 52.53 185 GLN A N 1
ATOM 1484 C CA . GLN A 1 185 ? -18.718 27.407 -25.108 1.00 52.53 185 GLN A CA 1
ATOM 1485 C C . GLN A 1 185 ? -19.528 27.233 -23.827 1.00 52.53 185 GLN A C 1
ATOM 1487 O O . GLN A 1 185 ? -19.641 26.156 -23.248 1.00 52.53 185 GLN A O 1
ATOM 1492 N N . SER A 1 186 ? -19.999 28.379 -23.342 1.00 54.03 186 SER A N 1
ATOM 1493 C CA . SER A 1 186 ? -21.352 28.503 -22.828 1.00 54.03 186 SER A CA 1
ATOM 1494 C C . SER A 1 186 ? -22.309 27.829 -23.812 1.00 54.03 186 SER A C 1
ATOM 1496 O O . SER A 1 186 ? -22.370 28.183 -24.988 1.00 54.03 186 SER A O 1
ATOM 1498 N N . HIS A 1 187 ? -23.050 26.840 -23.331 1.00 50.59 187 HIS A N 1
ATOM 1499 C CA . HIS A 1 187 ? -24.437 26.753 -23.736 1.00 50.59 187 HIS A CA 1
ATOM 1500 C C . HIS A 1 187 ? -25.252 26.720 -22.458 1.00 50.59 187 HIS A C 1
ATOM 1502 O O . HIS A 1 187 ? -25.296 25.721 -21.740 1.00 50.59 187 HIS A O 1
ATOM 1508 N N . ASP A 1 188 ? -25.791 27.894 -22.158 1.00 56.16 188 ASP A N 1
ATOM 1509 C CA . ASP A 1 188 ? -26.958 28.066 -21.325 1.00 56.16 188 ASP A CA 1
ATOM 1510 C C . ASP A 1 188 ? -28.060 27.153 -21.878 1.00 56.16 188 ASP A C 1
ATOM 1512 O O . ASP A 1 188 ? -28.419 27.264 -23.052 1.00 56.16 188 ASP A O 1
ATOM 1516 N N . ASP A 1 189 ? -28.547 26.244 -21.039 1.00 57.84 189 ASP A N 1
ATOM 1517 C CA . ASP A 1 189 ? -29.879 25.647 -21.147 1.00 57.84 189 ASP A CA 1
ATOM 1518 C C . ASP A 1 189 ? -30.623 26.065 -19.869 1.00 57.84 189 ASP A C 1
ATOM 1520 O O . ASP A 1 189 ? -30.786 25.319 -18.901 1.00 57.84 189 ASP A O 1
ATOM 1524 N N . GLU A 1 190 ? -30.988 27.349 -19.844 1.00 55.06 190 GLU A N 1
ATOM 1525 C CA . GLU A 1 190 ? -32.137 27.834 -19.093 1.00 55.06 190 GLU A CA 1
ATOM 1526 C C . GLU A 1 190 ? -33.413 27.467 -19.863 1.00 55.06 190 GLU A C 1
ATOM 1528 O O . GLU A 1 190 ? -33.543 27.778 -21.045 1.00 55.06 190 GLU A O 1
ATOM 1533 N N . GLY A 1 191 ? -34.399 26.913 -19.154 1.00 54.91 191 GLY A N 1
ATOM 1534 C CA . GLY A 1 191 ? -35.810 27.035 -19.528 1.00 54.91 191 GLY A CA 1
ATOM 1535 C C . GLY A 1 191 ? -36.539 25.718 -19.783 1.00 54.91 191 GLY A C 1
ATOM 1536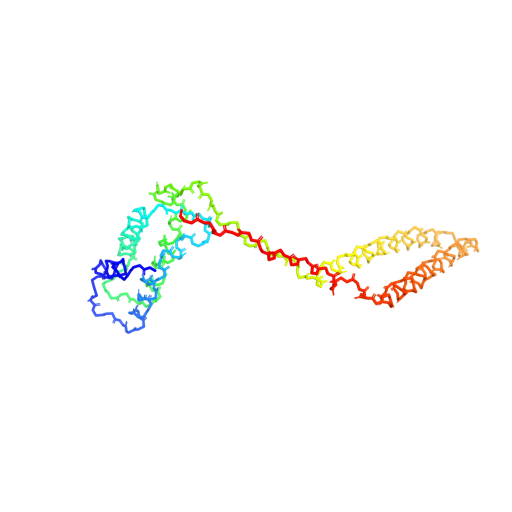 O O . GLY A 1 191 ? -36.329 25.061 -20.795 1.00 54.91 191 GLY A O 1
ATOM 1537 N N . GLY A 1 192 ? -37.487 25.381 -18.902 1.00 47.97 192 GLY A N 1
ATOM 1538 C CA . GLY A 1 192 ? -38.472 24.344 -19.210 1.00 47.97 192 GLY A CA 1
ATOM 1539 C C . GLY A 1 192 ? -39.365 23.898 -18.055 1.00 47.97 192 GLY A C 1
ATOM 1540 O O . GLY A 1 192 ? -39.222 22.785 -17.575 1.00 47.97 192 GLY A O 1
ATOM 1541 N N . GLU A 1 193 ? -40.286 24.776 -17.652 1.00 53.50 193 GLU A N 1
ATOM 1542 C CA . GLU A 1 193 ? -41.652 24.461 -17.186 1.00 53.50 193 GLU A CA 1
ATOM 1543 C C . GLU A 1 193 ? -41.883 23.506 -15.991 1.00 53.50 193 GLU A C 1
ATOM 1545 O O . GLU A 1 193 ? -41.893 22.282 -16.097 1.00 53.50 193 GLU A O 1
ATOM 1550 N N . GLN A 1 194 ? -42.312 24.104 -14.870 1.00 52.88 194 GLN A N 1
ATOM 1551 C CA . GLN A 1 194 ? -43.426 23.547 -14.091 1.00 52.88 194 GLN A CA 1
ATOM 1552 C C . GLN A 1 194 ? -44.727 23.678 -14.900 1.00 52.88 194 GLN A C 1
ATOM 1554 O O . GLN A 1 194 ? -44.993 24.752 -15.445 1.00 52.88 194 GLN A O 1
ATOM 1559 N N . PRO A 1 195 ? -45.606 22.664 -14.856 1.00 66.19 195 PRO A N 1
ATOM 1560 C CA . PRO A 1 195 ? -46.945 22.973 -14.360 1.00 66.19 195 PRO A CA 1
ATOM 1561 C C . PRO A 1 195 ? -47.556 21.891 -13.448 1.00 66.19 195 PRO A C 1
ATOM 1563 O O . PRO A 1 195 ? -47.556 20.712 -13.778 1.00 66.19 195 PRO A O 1
ATOM 1566 N N . ARG A 1 196 ? -48.137 22.410 -12.355 1.00 61.16 196 ARG A N 1
ATOM 1567 C CA . ARG A 1 196 ? -49.269 21.953 -11.516 1.00 61.16 196 ARG A CA 1
ATOM 1568 C C . ARG A 1 196 ? -49.296 20.524 -10.979 1.00 61.16 196 ARG A C 1
ATOM 1570 O O . ARG A 1 196 ? -49.653 19.600 -11.735 1.00 61.16 196 ARG A O 1
#

pLDDT: mean 78.95, std 12.71, range [47.97, 95.56]

Sequence (196 aa):
MSGERRERFLTTLKAAEMPPDTRRLLEEISAGHLDDLTRHLGLRFAAGDLDALSDRAALEFRERLPSAAPSTDEAREAWTGVVRDFLSNRHWGFTPEKGAAPKRPKKELSPQAKELIPYLWVFVQAAIIMKLVVYYFGLKAADDPTVENKLVLLAVVAFSFGSLIHFAWRMHRKEQRPRHQRGDQSHDDEGGEQPR

Foldseek 3Di:
DPVVLLVLLVVLLPQDDEDPLLVVVSSVCSVCVLCLQPVVVLFAADPVVSSVLSNVLSVQLNVQQPDSHGDNVSSVVSNVVSSVCCVVVVNVPGDTDPPDSPPPPPPPQPPVNVVCVVVVVVVVVLVVVVCVLCVVLVVVCVVPVDPVSVVVSVVVVVVSVVVVVVVVVVVVVVVPPDPPPPPDDDDDPDDDDDDD

Mean predicted aligned error: 16.91 Å

Solvent-accessible surface area (backbone atoms only — not comparable to full-atom values): 11679 Å² total; per-residue (Å²): 131,66,69,67,61,35,51,53,39,51,60,74,61,56,86,45,90,51,53,72,68,30,50,52,52,50,50,50,44,48,75,40,49,66,52,72,64,34,62,85,69,56,57,43,63,52,78,69,53,52,52,55,48,48,55,48,50,41,50,54,30,56,73,49,41,92,50,77,55,45,51,53,65,53,50,50,51,22,45,53,49,41,48,52,45,36,71,70,52,61,47,78,72,59,73,59,47,90,72,72,50,74,76,68,77,73,79,70,70,50,72,67,56,63,65,44,48,62,55,54,50,51,50,53,51,50,54,51,51,49,49,51,51,50,50,55,51,48,52,47,45,71,76,48,78,47,72,64,58,54,50,52,52,50,48,54,52,50,48,54,54,50,51,49,54,52,48,53,54,56,50,57,61,57,71,70,55,71,86,76,86,88,83,83,76,84,74,85,84,81,86,84,79,89,83,135

Nearest PDB structures (foldseek):
  6h6t-assembly1_E  TM=2.910E-01  e=8.948E+00  Homo sapiens
  8pp5-assembly1_B  TM=2.869E-01  e=8.948E+00  Homo sapiens
  8pp5-assembly1_F  TM=2.886E-01  e=8.948E+00  Homo sapiens

Radius of gyration: 33.11 Å; Cα contacts (8 Å, |Δi|>4): 100; chains: 1; bounding box: 90×47×81 Å

Secondary structure (DSSP, 8-state):
--HHHHHHHHHHT---S--HHHHHHHHHHHHHHHHHHHTTTT-B--HHHHHHHHHHHHHHHHHH-SSSS--HHHHHHHHHHHHHHHHHTGGGG---B-S--------PPPHHHHHHHHHHHHHHHHHHHHHHHHHHHHHHHHH---HHHHHHHHHHHHHHHHHHHHHHHHHHHHHTS---SSS-------------